Protein AF-A0A967EJH1-F1 (afdb_monomer)

pLDDT: mean 74.07, std 21.07, range [30.97, 96.19]

Structure (mmCIF, N/CA/C/O backbone):
data_AF-A0A967EJH1-F1
#
_entry.id   AF-A0A967EJH1-F1
#
loop_
_atom_site.group_PDB
_atom_site.id
_atom_site.type_symbol
_atom_site.label_atom_id
_atom_site.label_alt_id
_atom_site.label_comp_id
_atom_site.label_asym_id
_atom_site.label_entity_id
_atom_site.label_seq_id
_atom_site.pdbx_PDB_ins_code
_atom_site.Cartn_x
_atom_site.Cartn_y
_atom_site.Cartn_z
_atom_site.occupancy
_atom_site.B_iso_or_equiv
_atom_site.auth_seq_id
_atom_site.auth_comp_id
_atom_site.auth_asym_id
_atom_site.auth_atom_id
_atom_site.pdbx_PDB_model_num
ATOM 1 N N . MET A 1 1 ? -48.619 48.469 12.511 1.00 41.03 1 MET A N 1
ATOM 2 C CA . MET A 1 1 ? -49.733 48.256 11.558 1.00 41.03 1 MET A CA 1
ATOM 3 C C . MET A 1 1 ? -49.738 46.803 11.105 1.00 41.03 1 MET A C 1
ATOM 5 O O . MET A 1 1 ? -48.705 46.156 11.164 1.00 41.03 1 MET A O 1
ATOM 9 N N . ARG A 1 2 ? -50.935 46.284 10.825 1.00 34.47 2 ARG A N 1
ATOM 10 C CA . ARG A 1 2 ? -51.335 44.869 10.872 1.00 34.47 2 ARG A CA 1
ATOM 11 C C . ARG A 1 2 ? -50.803 43.979 9.726 1.00 34.47 2 ARG A C 1
ATOM 13 O O . ARG A 1 2 ? -50.414 44.504 8.691 1.00 34.47 2 ARG A O 1
ATOM 20 N N . PRO A 1 3 ? -50.832 42.643 9.930 1.00 44.56 3 PRO A N 1
ATOM 21 C CA . PRO A 1 3 ? -50.173 41.624 9.115 1.00 44.56 3 PRO A CA 1
ATOM 22 C C . PRO A 1 3 ? -51.111 40.995 8.072 1.00 44.56 3 PRO A C 1
ATOM 24 O O . PRO A 1 3 ? -52.333 41.035 8.228 1.00 44.56 3 PRO A O 1
ATOM 27 N N . LEU A 1 4 ? -50.547 40.310 7.073 1.00 41.41 4 LEU A N 1
ATOM 28 C CA . LEU A 1 4 ? -51.300 39.401 6.207 1.00 41.41 4 LEU A CA 1
ATOM 29 C C . LEU A 1 4 ? -50.991 37.942 6.551 1.00 41.41 4 LEU A C 1
ATOM 31 O O . LEU A 1 4 ? -49.886 37.439 6.379 1.00 41.41 4 LEU A O 1
ATOM 35 N N . ARG A 1 5 ? -52.035 37.289 7.066 1.00 38.94 5 ARG A N 1
ATOM 36 C CA . ARG A 1 5 ? -52.191 35.841 7.204 1.00 38.94 5 ARG A CA 1
ATOM 37 C C . ARG A 1 5 ? -52.423 35.208 5.829 1.00 38.94 5 ARG A C 1
ATOM 39 O O . ARG A 1 5 ? -53.133 35.795 5.019 1.00 38.94 5 ARG A O 1
ATOM 46 N N . ARG A 1 6 ? -51.991 33.955 5.668 1.00 38.28 6 ARG A N 1
ATOM 47 C CA . ARG A 1 6 ? -52.780 32.801 5.167 1.00 38.28 6 ARG A CA 1
ATOM 48 C C . ARG A 1 6 ? -51.914 31.551 5.397 1.00 38.28 6 ARG A C 1
ATOM 50 O O . ARG A 1 6 ? -50.772 31.530 4.974 1.00 38.28 6 ARG A O 1
ATOM 57 N N . CYS A 1 7 ? -52.255 30.650 6.318 1.00 31.44 7 CYS A N 1
ATOM 58 C CA . CYS A 1 7 ? -53.344 29.660 6.310 1.00 31.44 7 CYS A CA 1
ATOM 59 C C . CYS A 1 7 ? -53.157 28.529 5.287 1.00 31.44 7 CYS A C 1
ATOM 61 O O . CYS A 1 7 ? -53.330 28.753 4.096 1.00 31.44 7 CYS A O 1
ATOM 63 N N . GLY A 1 8 ? -52.976 27.320 5.840 1.00 30.97 8 GLY A N 1
ATOM 64 C CA . GLY A 1 8 ? -53.366 26.026 5.264 1.00 30.97 8 GLY A CA 1
ATOM 65 C C . GLY A 1 8 ? -52.308 25.365 4.371 1.00 30.97 8 GLY A C 1
ATOM 66 O O . GLY A 1 8 ? -51.670 26.044 3.590 1.00 30.97 8 GLY A O 1
ATOM 67 N N . THR A 1 9 ? -52.055 24.053 4.394 1.00 37.69 9 THR A N 1
ATOM 68 C CA . THR A 1 9 ? -52.853 22.940 4.930 1.00 37.69 9 THR A CA 1
ATOM 69 C C . THR A 1 9 ? -51.967 21.679 4.953 1.00 37.69 9 THR A C 1
ATOM 71 O O . THR A 1 9 ? -51.376 21.331 3.937 1.00 37.69 9 THR A O 1
ATOM 74 N N . ARG A 1 10 ? -51.883 20.971 6.091 1.00 45.88 10 ARG A N 1
ATOM 75 C CA . ARG A 1 10 ? -51.484 19.547 6.140 1.00 45.88 10 ARG A CA 1
ATOM 76 C C . ARG A 1 10 ? -52.664 18.697 5.665 1.00 45.88 10 ARG A C 1
ATOM 78 O O . ARG A 1 10 ? -53.789 18.969 6.080 1.00 45.88 10 ARG A O 1
ATOM 85 N N . PRO A 1 11 ? -52.425 17.636 4.891 1.00 45.84 11 PRO A N 1
ATOM 86 C CA . PRO A 1 11 ? -52.811 16.293 5.357 1.00 45.84 11 PRO A CA 1
ATOM 87 C C . PRO A 1 11 ? -51.799 15.236 4.850 1.00 45.84 11 PRO A C 1
ATOM 89 O O . PRO A 1 11 ? -50.966 15.537 4.013 1.00 45.84 11 PRO A O 1
ATOM 92 N N . ARG A 1 12 ? -51.744 13.970 5.254 1.00 39.97 12 ARG A N 1
ATOM 93 C CA . ARG A 1 12 ? -52.427 13.124 6.234 1.00 39.97 12 ARG A CA 1
ATOM 94 C C . ARG A 1 12 ? -51.518 11.892 6.360 1.00 39.97 12 ARG A C 1
ATOM 96 O O . ARG A 1 12 ? -51.073 11.355 5.351 1.00 39.97 12 ARG A O 1
ATOM 103 N N . LEU A 1 13 ? -51.296 11.423 7.585 1.00 41.62 13 LEU A N 1
ATOM 104 C CA . LEU A 1 13 ? -51.034 10.008 7.842 1.00 41.62 13 LEU A CA 1
ATOM 105 C C . LEU A 1 13 ? -52.202 9.194 7.264 1.00 41.62 13 LEU A C 1
ATOM 107 O O . LEU A 1 13 ? -53.341 9.561 7.542 1.00 41.62 13 LEU A O 1
ATOM 111 N N . MET A 1 14 ? -51.925 8.111 6.532 1.00 34.59 14 MET A N 1
ATOM 112 C CA . MET A 1 14 ? -52.661 6.831 6.551 1.00 34.59 14 MET A CA 1
ATOM 113 C C . MET A 1 14 ? -52.058 5.876 5.515 1.00 34.59 14 MET A C 1
ATOM 115 O O . MET A 1 14 ? -51.893 6.240 4.357 1.00 34.59 14 MET A O 1
ATOM 119 N N . GLY A 1 15 ? -51.743 4.652 5.941 1.00 34.16 15 GLY A N 1
ATOM 120 C CA . GLY A 1 15 ? -51.265 3.606 5.037 1.00 34.16 15 GLY A CA 1
ATOM 121 C C . GLY A 1 15 ? -50.603 2.407 5.713 1.00 34.16 15 GLY A C 1
ATOM 122 O O . GLY A 1 15 ? -49.613 1.901 5.203 1.00 34.16 15 GLY A O 1
ATOM 123 N N . ARG A 1 16 ? -51.113 1.937 6.861 1.00 39.09 16 ARG A N 1
ATOM 124 C CA . ARG A 1 16 ? -50.900 0.538 7.258 1.00 39.09 16 ARG A CA 1
ATOM 125 C C . ARG A 1 16 ? -51.935 -0.299 6.513 1.00 39.09 16 ARG A C 1
ATOM 127 O O . ARG A 1 16 ? -53.086 -0.333 6.934 1.00 39.09 16 ARG A O 1
ATOM 134 N N . CYS A 1 17 ? -51.509 -0.985 5.458 1.00 35.97 17 CYS A N 1
ATOM 135 C CA . CYS A 1 17 ? -52.220 -2.137 4.914 1.00 35.97 17 CYS A CA 1
ATOM 136 C C . CYS A 1 17 ? -51.320 -3.365 5.062 1.00 35.97 17 CYS A C 1
ATOM 138 O O . CYS A 1 17 ? -50.177 -3.395 4.615 1.00 35.97 17 CYS A O 1
ATOM 140 N N . ARG A 1 18 ? -51.854 -4.336 5.795 1.00 36.88 18 ARG A N 1
ATOM 141 C CA . ARG A 1 18 ? -51.336 -5.679 6.042 1.00 36.88 18 ARG A CA 1
ATOM 142 C C . ARG A 1 18 ? -52.023 -6.613 5.035 1.00 36.88 18 ARG A C 1
ATOM 144 O O . ARG A 1 18 ? -53.145 -6.316 4.637 1.00 36.88 18 ARG A O 1
ATOM 151 N N . LEU A 1 19 ? -51.405 -7.768 4.775 1.00 34.91 19 LEU A N 1
ATOM 152 C CA . LEU A 1 19 ? -51.811 -8.833 3.837 1.00 34.91 19 LEU A CA 1
ATOM 153 C C . LEU A 1 19 ? -51.525 -8.476 2.362 1.00 34.91 19 LEU A C 1
ATOM 155 O O . LEU A 1 19 ? -51.773 -7.362 1.942 1.00 34.91 19 LEU A O 1
ATOM 159 N N . LYS A 1 20 ? -51.001 -9.368 1.521 1.00 35.56 20 LYS A N 1
ATOM 160 C CA . LYS A 1 20 ? -51.178 -10.817 1.525 1.00 35.56 20 LYS A CA 1
ATOM 161 C C . LYS A 1 20 ? -50.014 -11.494 0.795 1.00 35.56 20 LYS A C 1
ATOM 163 O O . LYS A 1 20 ? -49.521 -11.022 -0.217 1.00 35.56 20 LYS A O 1
ATOM 168 N N . GLN A 1 21 ? -49.602 -12.597 1.389 1.00 45.59 21 GLN A N 1
ATOM 169 C CA . GLN A 1 21 ? -48.761 -13.656 0.867 1.00 45.59 21 GLN A CA 1
ATOM 170 C C . GLN A 1 21 ? -49.364 -14.198 -0.439 1.00 45.59 21 GLN A C 1
ATOM 172 O O . GLN A 1 21 ? -50.435 -14.797 -0.406 1.00 45.59 21 GLN A O 1
ATOM 177 N N . GLU A 1 22 ? -48.684 -14.004 -1.565 1.00 42.53 22 GLU A N 1
ATOM 178 C CA . GLU A 1 22 ? -48.943 -14.756 -2.795 1.00 42.53 22 GLU A CA 1
ATOM 179 C C . GLU A 1 22 ? -47.735 -15.654 -3.057 1.00 42.53 22 GLU A C 1
ATOM 181 O O . GLU A 1 22 ? -46.714 -15.265 -3.617 1.00 42.53 22 GLU A O 1
ATOM 186 N N . GLN A 1 23 ? -47.852 -16.869 -2.521 1.00 43.34 23 GLN A N 1
ATOM 187 C CA . GLN A 1 23 ? -47.076 -18.028 -2.932 1.00 43.34 23 GLN A CA 1
ATOM 188 C C . GLN A 1 23 ? -47.393 -18.297 -4.404 1.00 43.34 23 GLN A C 1
ATOM 190 O O . GLN A 1 23 ? -48.550 -18.536 -4.735 1.00 43.34 23 GLN A O 1
ATOM 195 N N . LEU A 1 24 ? -46.377 -18.282 -5.269 1.00 48.09 24 LEU A N 1
ATOM 196 C CA . LEU A 1 24 ? -46.463 -18.914 -6.584 1.00 48.09 24 LEU A CA 1
ATOM 197 C C . LEU A 1 24 ? -46.593 -20.433 -6.376 1.00 48.09 24 LEU A C 1
ATOM 199 O O . LEU A 1 24 ? -45.657 -21.033 -5.841 1.00 48.09 24 LEU A O 1
ATOM 203 N N . PRO A 1 25 ? -47.682 -21.090 -6.807 1.00 48.91 25 PRO A N 1
ATOM 204 C CA . PRO A 1 25 ? -47.685 -22.531 -6.961 1.00 48.91 25 PRO A CA 1
ATOM 205 C C . PRO A 1 25 ? -47.089 -22.863 -8.332 1.00 48.91 25 PRO A C 1
ATOM 207 O O . PRO A 1 25 ? -47.662 -22.535 -9.370 1.00 48.91 25 PRO A O 1
ATOM 210 N N . LEU A 1 26 ? -45.923 -23.510 -8.334 1.00 52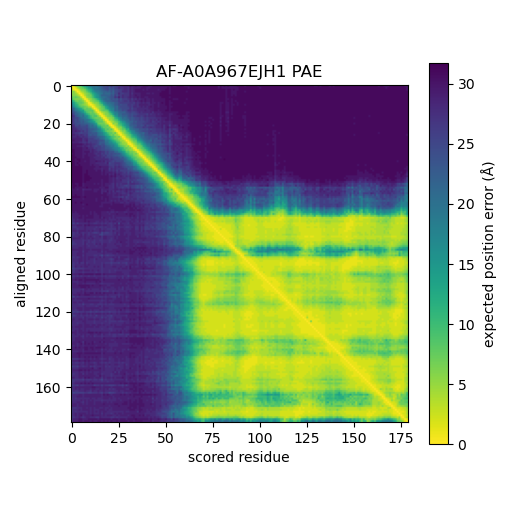.94 26 LEU A N 1
ATOM 211 C CA . LEU A 1 26 ? -45.419 -24.199 -9.519 1.00 52.94 26 LEU A CA 1
ATOM 212 C C . LEU A 1 26 ? -46.361 -25.381 -9.812 1.00 52.94 26 LEU A C 1
ATOM 214 O O . LEU A 1 26 ? -46.555 -26.216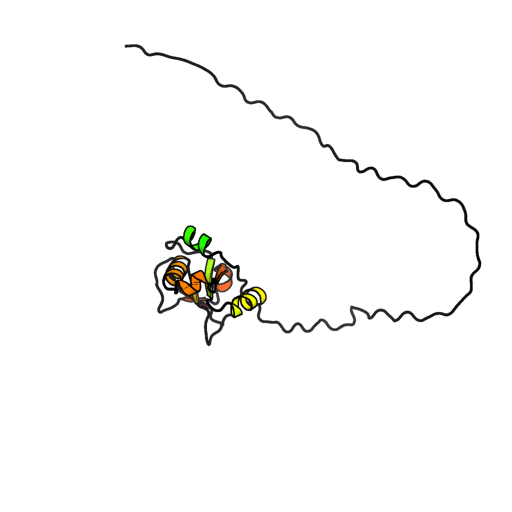 -8.924 1.00 52.94 26 LEU A O 1
ATOM 218 N N . PRO A 1 27 ? -46.958 -25.484 -11.011 1.00 49.81 27 PRO A N 1
ATOM 219 C CA . PRO A 1 27 ? -47.734 -26.658 -11.371 1.00 49.81 27 PRO A CA 1
ATOM 220 C C . PRO A 1 27 ? -46.777 -27.823 -11.642 1.00 49.81 27 PRO A C 1
ATOM 222 O O . PRO A 1 27 ? -46.040 -27.826 -12.627 1.00 49.81 27 PRO A O 1
ATOM 225 N N . PHE A 1 28 ? -46.785 -28.815 -10.753 1.00 51.78 28 PHE A N 1
ATOM 226 C CA . PHE A 1 28 ? -46.258 -30.145 -11.043 1.00 51.78 28 PHE A CA 1
ATOM 227 C C . PHE A 1 28 ? -47.165 -30.798 -12.096 1.00 51.78 28 PHE A C 1
ATOM 229 O O . PHE A 1 28 ? -48.367 -30.909 -11.849 1.00 51.78 28 PHE A O 1
ATOM 236 N N . PRO A 1 29 ? -46.653 -31.248 -13.252 1.00 52.72 29 PRO A N 1
ATOM 237 C CA . PRO A 1 29 ? -47.429 -32.137 -14.099 1.00 52.72 29 PRO A CA 1
ATOM 238 C C . PRO A 1 29 ? -47.449 -33.539 -13.471 1.00 52.72 29 PRO A C 1
ATOM 240 O O . PRO A 1 29 ? -46.426 -34.221 -13.399 1.00 52.72 29 PRO A O 1
ATOM 243 N N . GLU A 1 30 ? -48.628 -33.951 -13.000 1.00 45.28 30 GLU A N 1
ATOM 244 C CA . GLU A 1 30 ? -48.935 -35.324 -12.597 1.00 45.28 30 GLU A CA 1
ATOM 245 C C . GLU A 1 30 ? -48.737 -36.296 -13.775 1.00 45.28 30 GLU A C 1
ATOM 247 O O . GLU A 1 30 ? -49.255 -36.088 -14.873 1.00 45.28 30 GLU A O 1
ATOM 252 N N . GLN A 1 31 ? -47.992 -37.378 -13.537 1.00 51.44 31 GLN A N 1
ATOM 253 C CA . GLN A 1 31 ? -47.876 -38.516 -14.450 1.00 51.44 31 GLN A CA 1
ATOM 254 C C . GLN A 1 31 ? -49.075 -39.468 -14.283 1.00 51.44 31 GLN A C 1
ATOM 256 O O . GLN A 1 31 ? -49.315 -39.931 -13.166 1.00 51.44 31 GLN A O 1
ATOM 261 N N . PRO A 1 32 ? -49.775 -39.854 -15.366 1.00 50.31 32 PRO A N 1
ATOM 262 C CA . PRO A 1 32 ? -50.712 -40.976 -15.348 1.00 50.31 32 PRO A CA 1
ATOM 263 C C . PRO A 1 32 ? -50.026 -42.336 -15.652 1.00 50.31 32 PRO A C 1
ATOM 265 O O . PRO A 1 32 ? -48.888 -42.368 -16.128 1.00 50.31 32 PRO A O 1
ATOM 268 N N . PRO A 1 33 ? -50.687 -43.470 -15.331 1.00 45.78 33 PRO A N 1
ATOM 269 C CA . PRO A 1 33 ? -50.038 -44.727 -14.947 1.00 45.78 33 PRO A CA 1
ATOM 270 C C . PRO A 1 33 ? -49.652 -45.669 -16.102 1.00 45.78 33 PRO A C 1
ATOM 272 O O . PRO A 1 33 ? -50.204 -45.646 -17.199 1.00 45.78 33 PRO A O 1
ATOM 275 N N . THR A 1 34 ? -48.712 -46.557 -15.781 1.00 50.44 34 THR A N 1
ATOM 276 C CA . THR A 1 34 ? -48.157 -47.673 -16.563 1.00 50.44 34 THR A CA 1
ATOM 277 C C . THR A 1 34 ? -49.203 -48.690 -17.050 1.00 50.44 34 THR A C 1
ATOM 279 O O . THR A 1 34 ? -50.090 -49.057 -16.277 1.00 50.44 34 THR A O 1
ATOM 282 N N . PRO A 1 35 ? -48.997 -49.317 -18.226 1.00 48.09 35 PRO A N 1
ATOM 283 C CA . PRO A 1 35 ? -49.461 -50.679 -18.478 1.00 48.09 35 PRO A CA 1
ATOM 284 C C . PRO A 1 35 ? -48.323 -51.704 -18.672 1.00 48.09 35 PRO A C 1
ATOM 286 O O . PRO A 1 35 ? -47.161 -51.383 -18.903 1.00 48.09 35 PRO A O 1
ATOM 289 N N . ALA A 1 36 ? -48.717 -52.964 -18.495 1.00 42.12 36 ALA A N 1
ATOM 290 C CA . ALA A 1 36 ? -47.950 -54.169 -18.193 1.00 42.12 36 ALA A CA 1
ATOM 291 C C . ALA A 1 36 ? -46.864 -54.638 -19.195 1.00 42.12 36 ALA A C 1
ATOM 293 O O . ALA A 1 36 ? -46.939 -54.436 -20.402 1.00 42.12 36 ALA A O 1
ATOM 294 N N . ARG A 1 37 ? -45.889 -55.369 -18.625 1.00 48.31 37 ARG A N 1
ATOM 295 C CA . ARG A 1 37 ? -44.761 -56.111 -19.234 1.00 48.31 37 ARG A CA 1
ATOM 296 C C . ARG A 1 37 ? -45.151 -57.046 -20.393 1.00 48.31 37 ARG A C 1
ATOM 298 O O . ARG A 1 37 ? -46.219 -57.652 -20.352 1.00 48.31 37 ARG A O 1
ATOM 305 N N . PRO A 1 38 ? -44.147 -57.433 -21.202 1.00 42.19 38 PRO A N 1
ATOM 306 C CA . PRO A 1 38 ? -43.837 -58.858 -21.326 1.00 42.19 38 PRO A CA 1
ATOM 307 C C . PRO A 1 38 ? -42.428 -59.205 -20.828 1.00 42.19 38 PRO A C 1
ATOM 309 O O . PRO A 1 38 ? -41.453 -58.479 -20.993 1.00 42.19 38 PRO A O 1
ATOM 312 N N . ARG A 1 39 ? -42.362 -60.358 -20.166 1.00 49.09 39 ARG A N 1
ATOM 313 C CA . ARG A 1 39 ? -41.200 -60.981 -19.531 1.00 49.09 39 ARG A CA 1
ATOM 314 C C . ARG A 1 39 ? -40.327 -61.616 -20.621 1.00 49.09 39 ARG A C 1
ATOM 316 O O . ARG A 1 39 ? -40.735 -62.620 -21.194 1.00 49.09 39 ARG A O 1
ATOM 323 N N . VAL A 1 40 ? -39.138 -61.072 -20.876 1.00 44.53 40 VAL A N 1
ATOM 324 C CA . VAL A 1 40 ? -38.109 -61.741 -21.692 1.00 44.53 40 VAL A CA 1
ATOM 325 C C . VAL A 1 40 ? -36.973 -62.194 -20.779 1.00 44.53 40 VAL A C 1
ATOM 327 O O . VAL A 1 40 ? -36.578 -61.507 -19.840 1.00 44.53 40 VAL A O 1
ATOM 330 N N . GLN A 1 41 ? -36.572 -63.440 -20.996 1.00 45.25 41 GLN A N 1
ATOM 331 C CA . GLN A 1 41 ? -35.757 -64.271 -20.124 1.00 45.25 41 GLN A CA 1
ATOM 332 C C . GLN A 1 41 ? -34.274 -63.867 -20.183 1.00 45.25 41 GLN A C 1
ATOM 334 O O . GLN A 1 41 ? -33.789 -63.395 -21.207 1.00 45.25 41 GLN A O 1
ATOM 339 N N . LYS A 1 42 ? -33.570 -64.062 -19.059 1.00 42.41 42 LYS A N 1
ATOM 340 C CA . LYS A 1 42 ? -32.116 -63.885 -18.901 1.00 42.41 42 LYS A CA 1
ATOM 341 C C . LYS A 1 42 ? -31.328 -64.660 -19.967 1.00 42.41 42 LYS A C 1
ATOM 343 O O . LYS A 1 42 ? -31.668 -65.808 -20.242 1.00 42.41 42 LYS A O 1
ATOM 348 N N . PRO A 1 43 ? -30.156 -64.134 -20.344 1.00 41.22 43 PRO A N 1
ATOM 349 C CA . PRO A 1 43 ? -28.945 -64.945 -20.281 1.00 41.22 43 PRO A CA 1
ATOM 350 C C . PRO A 1 43 ? -28.060 -64.486 -19.119 1.00 41.22 43 PRO A C 1
ATOM 352 O O . PRO A 1 43 ? -27.804 -63.300 -18.930 1.00 41.22 43 PRO A O 1
ATOM 355 N N . VAL A 1 44 ? -27.629 -65.454 -18.313 1.00 49.31 44 VAL A N 1
ATOM 356 C CA . VAL A 1 44 ? -26.515 -65.321 -17.371 1.00 49.31 44 VAL A CA 1
ATOM 357 C C . VAL A 1 44 ? -25.244 -65.124 -18.191 1.00 49.31 44 VAL A C 1
ATOM 359 O O . VAL A 1 44 ? -24.883 -66.021 -18.947 1.00 49.31 44 VAL A O 1
ATOM 362 N N . THR A 1 45 ? -24.557 -63.997 -18.009 1.00 41.62 45 THR A N 1
ATOM 363 C CA . THR A 1 45 ? -23.183 -63.827 -18.490 1.00 41.62 45 THR A CA 1
ATOM 364 C C . THR A 1 45 ? -22.361 -63.116 -17.422 1.00 41.62 45 THR A C 1
ATOM 366 O O . THR A 1 45 ? -22.610 -61.957 -17.113 1.00 41.62 45 THR A O 1
ATOM 369 N N . ALA A 1 46 ? -21.438 -63.897 -16.859 1.00 41.97 46 ALA A N 1
ATOM 370 C CA . ALA A 1 46 ? -20.173 -63.562 -16.212 1.00 41.97 46 ALA A CA 1
ATOM 371 C C . ALA A 1 46 ? -20.075 -62.262 -15.391 1.00 41.97 46 ALA A C 1
ATOM 373 O O . ALA A 1 46 ? -20.017 -61.152 -15.912 1.00 41.97 46 ALA A O 1
ATOM 374 N N . GLU A 1 47 ? -19.921 -62.477 -14.087 1.00 50.22 47 GLU A N 1
ATOM 375 C CA . GLU A 1 47 ? -19.265 -61.609 -13.114 1.00 50.22 47 GLU A CA 1
ATOM 376 C C . GLU A 1 47 ? -17.958 -61.030 -13.684 1.00 50.22 47 GLU A C 1
ATOM 378 O O . GLU A 1 47 ? -16.915 -61.680 -13.707 1.00 50.22 47 GLU A O 1
ATOM 383 N N . ALA A 1 48 ? -18.026 -59.798 -14.185 1.00 41.91 48 ALA A N 1
ATOM 384 C CA . ALA A 1 48 ? -16.859 -58.953 -14.353 1.00 41.91 48 ALA A CA 1
ATOM 385 C C . ALA A 1 48 ? -16.675 -58.215 -13.028 1.00 41.91 48 ALA A C 1
ATOM 387 O O . ALA A 1 48 ? -17.507 -57.387 -12.654 1.00 41.91 48 ALA A O 1
ATOM 388 N N . ALA A 1 49 ? -15.621 -58.576 -12.296 1.00 49.53 49 ALA A N 1
ATOM 389 C CA . ALA A 1 49 ? -15.212 -57.904 -11.075 1.00 49.53 49 ALA A CA 1
ATOM 390 C C . ALA A 1 49 ? -15.177 -56.387 -11.312 1.00 49.53 49 ALA A C 1
ATOM 392 O O . ALA A 1 49 ? -14.388 -55.886 -12.116 1.00 49.53 49 ALA A O 1
ATOM 393 N N . SER A 1 50 ? -16.063 -55.666 -10.627 1.00 51.50 50 SER A N 1
ATOM 394 C CA . SER A 1 50 ? -15.995 -54.212 -10.552 1.00 51.50 50 SER A CA 1
ATOM 395 C C . SER A 1 50 ? -14.643 -53.860 -9.921 1.00 51.50 50 SER A C 1
ATOM 397 O O . SER A 1 50 ? -14.313 -54.459 -8.891 1.00 51.50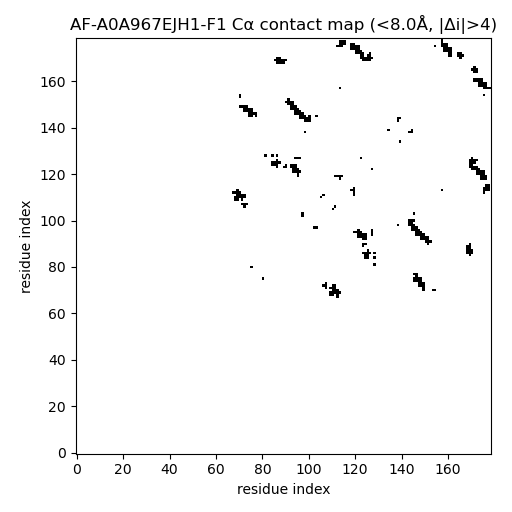 50 SER A O 1
ATOM 399 N N . PRO A 1 51 ? -13.827 -52.957 -10.497 1.00 55.66 51 PRO A N 1
ATOM 400 C CA . PRO A 1 51 ? -12.622 -52.508 -9.817 1.00 55.66 51 PRO A CA 1
ATOM 401 C C . PRO A 1 51 ? -13.058 -51.936 -8.468 1.00 55.66 51 PRO A C 1
ATOM 403 O O . PRO A 1 51 ? -13.930 -51.068 -8.422 1.00 55.66 51 PRO A O 1
ATOM 406 N N . ALA A 1 52 ? -12.527 -52.503 -7.383 1.00 66.75 52 ALA A N 1
ATOM 407 C CA . ALA A 1 52 ? -12.809 -52.043 -6.033 1.00 66.75 52 ALA A CA 1
ATOM 408 C C . ALA A 1 52 ? -12.561 -50.533 -5.987 1.00 66.75 52 ALA A C 1
ATOM 410 O O . ALA A 1 52 ? -11.468 -50.079 -6.336 1.00 66.75 52 ALA A O 1
ATOM 411 N N . GLU A 1 53 ? -13.588 -49.762 -5.623 1.00 66.38 53 GLU A N 1
ATOM 412 C CA . GLU A 1 53 ? -13.426 -48.329 -5.431 1.00 66.38 53 GLU A CA 1
ATOM 413 C C . GLU A 1 53 ? -12.327 -48.129 -4.380 1.00 66.38 53 GLU A C 1
ATOM 415 O O . GLU A 1 53 ? -12.398 -48.741 -3.308 1.00 66.38 53 GLU A O 1
ATOM 420 N N . PRO A 1 54 ? -11.266 -47.364 -4.685 1.00 67.12 54 PRO A N 1
ATOM 421 C CA . PRO A 1 54 ? -10.207 -47.133 -3.723 1.00 67.12 54 PRO A CA 1
ATOM 422 C C . PRO A 1 54 ? -10.819 -46.431 -2.513 1.00 67.12 54 PRO A C 1
ATOM 424 O O . PRO A 1 54 ? -11.381 -45.343 -2.636 1.00 67.12 54 PRO A O 1
ATOM 427 N N . ASP A 1 55 ? -10.727 -47.084 -1.357 1.00 73.75 55 ASP A N 1
ATOM 428 C CA . ASP A 1 55 ? -11.218 -46.560 -0.091 1.00 73.75 55 ASP A CA 1
ATOM 429 C C . ASP A 1 55 ? -10.575 -45.191 0.180 1.00 73.75 55 ASP A C 1
ATOM 431 O O . ASP A 1 55 ? -9.385 -45.082 0.488 1.00 73.75 55 ASP A O 1
ATOM 435 N N . LEU A 1 56 ? -11.381 -44.134 0.040 1.00 65.44 56 LEU A N 1
ATOM 436 C CA . LEU A 1 56 ? -10.972 -42.736 0.194 1.00 65.44 56 LEU A CA 1
ATOM 437 C C . LEU A 1 56 ? -10.452 -42.429 1.608 1.00 65.44 56 LEU A C 1
ATOM 439 O O . LEU A 1 56 ? -9.780 -41.416 1.800 1.00 65.44 56 LEU A O 1
ATOM 443 N N . PHE A 1 57 ? -10.732 -43.300 2.582 1.00 68.38 57 PHE A N 1
ATOM 444 C CA . PHE A 1 57 ? -10.267 -43.185 3.963 1.00 68.38 57 PHE A CA 1
ATOM 445 C C . PHE A 1 57 ? -8.945 -43.922 4.223 1.00 68.38 57 PHE A C 1
ATOM 447 O O . PHE A 1 57 ? -8.321 -43.699 5.260 1.00 68.38 57 PHE A O 1
ATOM 454 N N . SER A 1 58 ? -8.489 -44.754 3.281 1.00 71.56 58 SER A N 1
ATOM 455 C CA . SER A 1 58 ? -7.195 -45.447 3.342 1.00 71.56 58 SER A CA 1
ATOM 456 C C . SER A 1 58 ? -6.037 -44.609 2.779 1.00 71.56 58 SER A C 1
ATOM 458 O O . SER A 1 58 ? -4.867 -44.945 2.980 1.00 71.56 58 SER A O 1
ATOM 460 N N . ALA A 1 59 ? -6.330 -43.503 2.087 1.00 72.56 59 ALA A N 1
ATOM 461 C CA . ALA A 1 59 ? -5.306 -42.568 1.639 1.00 72.56 59 ALA A CA 1
ATOM 462 C C . ALA A 1 59 ? -4.739 -41.786 2.843 1.00 72.56 59 ALA A C 1
ATOM 464 O O . ALA A 1 59 ? -5.513 -41.203 3.607 1.00 72.56 59 ALA A O 1
ATOM 465 N N . PRO A 1 60 ? -3.404 -41.724 3.034 1.00 71.94 60 PRO A N 1
ATOM 466 C CA . PRO A 1 60 ? -2.830 -40.842 4.043 1.00 71.94 60 PRO A CA 1
ATOM 467 C C . PRO A 1 60 ? -3.274 -39.402 3.751 1.00 71.94 60 PRO A C 1
ATOM 469 O O . PRO A 1 60 ? -3.335 -39.022 2.575 1.00 71.94 60 PRO A O 1
ATOM 472 N N . PRO A 1 61 ? -3.572 -38.587 4.783 1.00 72.25 61 PRO A N 1
ATOM 473 C CA . PRO A 1 61 ? -3.964 -37.205 4.560 1.00 72.25 61 PRO A CA 1
ATOM 474 C C . PRO A 1 61 ? -2.889 -36.521 3.708 1.00 72.25 61 PRO A C 1
ATOM 476 O O . PRO A 1 61 ? -1.693 -36.752 3.945 1.00 72.25 61 PRO A O 1
ATOM 479 N N . PRO A 1 62 ? -3.279 -35.720 2.6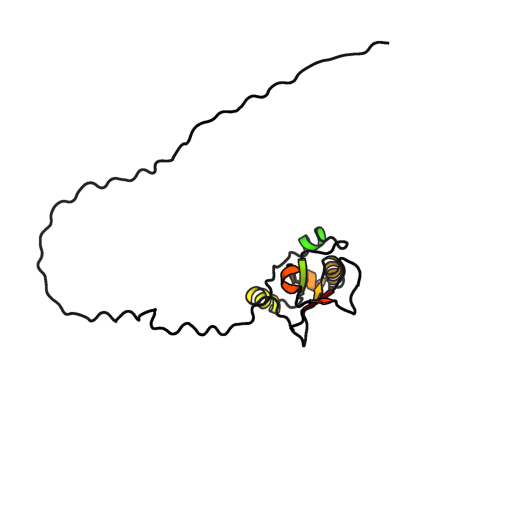99 1.00 71.56 62 PRO A N 1
ATOM 480 C CA . PRO A 1 62 ? -2.317 -35.058 1.837 1.00 71.56 62 PRO A CA 1
ATOM 481 C C . PRO A 1 62 ? -1.351 -34.278 2.721 1.00 71.56 62 PRO A C 1
ATOM 483 O O . PRO A 1 62 ? -1.764 -33.459 3.542 1.00 71.56 62 PRO A O 1
ATOM 486 N N . ARG A 1 63 ? -0.052 -34.563 2.581 1.00 64.88 63 ARG A N 1
ATOM 487 C CA . ARG A 1 63 ? 0.996 -33.777 3.230 1.00 64.88 63 ARG A CA 1
ATOM 488 C C . ARG A 1 63 ? 0.959 -32.395 2.596 1.00 64.88 63 ARG A C 1
ATOM 490 O O . ARG A 1 63 ? 1.608 -32.156 1.582 1.00 64.88 63 ARG A O 1
ATOM 497 N N . THR A 1 64 ? 0.159 -31.497 3.155 1.00 59.22 64 THR A N 1
ATOM 498 C CA . THR A 1 64 ? 0.175 -30.094 2.770 1.00 59.22 64 THR A CA 1
ATOM 499 C C . THR A 1 64 ? 1.525 -29.554 3.206 1.00 59.22 64 THR A C 1
ATOM 501 O O . THR A 1 64 ? 1.758 -29.327 4.394 1.00 59.22 64 THR A O 1
ATOM 504 N N . LEU A 1 65 ? 2.447 -29.391 2.258 1.00 59.62 65 LEU A N 1
ATOM 505 C CA . LEU A 1 65 ? 3.562 -28.480 2.456 1.00 59.62 65 LEU A CA 1
ATOM 506 C C . LEU A 1 65 ? 2.912 -27.130 2.763 1.00 59.62 65 LEU A C 1
ATOM 508 O O . LEU A 1 65 ? 2.279 -26.549 1.883 1.00 59.62 65 LEU A O 1
ATOM 512 N N . SER A 1 66 ? 2.957 -26.703 4.028 1.00 60.91 66 SER A N 1
ATOM 513 C CA . SER A 1 66 ? 2.411 -25.416 4.458 1.00 60.91 66 SER A CA 1
ATOM 514 C C . SER A 1 66 ? 3.161 -24.330 3.706 1.00 60.91 66 SER A C 1
ATOM 516 O O . SER A 1 66 ? 4.254 -23.921 4.096 1.00 60.91 66 SER A O 1
ATOM 518 N N . ARG A 1 67 ? 2.597 -23.904 2.577 1.00 62.41 67 ARG A N 1
ATOM 519 C CA . ARG A 1 67 ? 3.082 -22.741 1.857 1.00 62.41 67 ARG A CA 1
ATOM 520 C C . ARG A 1 67 ? 2.897 -21.546 2.791 1.00 62.41 67 ARG A C 1
ATOM 522 O O . ARG A 1 67 ? 1.820 -21.428 3.380 1.00 62.41 67 ARG A O 1
ATOM 529 N N . PRO A 1 68 ? 3.911 -20.684 2.971 1.00 67.50 68 PRO A N 1
ATOM 530 C CA . PRO A 1 68 ? 3.706 -19.453 3.713 1.00 67.50 68 PRO A CA 1
ATOM 531 C C . PRO A 1 68 ? 2.578 -18.677 3.030 1.00 67.50 68 PRO A C 1
ATOM 533 O O . PRO A 1 68 ? 2.670 -18.349 1.849 1.00 67.50 68 PRO A O 1
ATOM 536 N N . VAL A 1 69 ? 1.484 -18.469 3.760 1.00 75.50 69 VAL A N 1
ATOM 537 C CA . VAL A 1 69 ? 0.332 -17.710 3.273 1.00 75.50 69 VAL A CA 1
ATOM 538 C C . VAL A 1 69 ? 0.682 -16.235 3.421 1.00 75.50 69 VAL A C 1
ATOM 540 O O . VAL A 1 69 ? 0.898 -15.768 4.541 1.00 75.50 69 VAL A O 1
ATOM 543 N N . GLY A 1 70 ? 0.790 -15.521 2.301 1.00 86.25 70 GLY A N 1
ATOM 544 C CA . GLY A 1 70 ? 1.025 -14.084 2.303 1.00 86.25 70 GLY A CA 1
ATOM 545 C C . GLY A 1 70 ? -0.197 -13.298 2.764 1.00 86.25 70 GLY A C 1
ATOM 546 O O . GLY A 1 70 ? -1.323 -13.799 2.831 1.00 86.25 70 GLY A O 1
ATOM 547 N N . PHE A 1 71 ? 0.020 -12.028 3.090 1.00 91.12 71 PHE A N 1
ATOM 548 C CA . PHE A 1 71 ? -1.065 -11.128 3.450 1.00 91.12 71 PHE A CA 1
ATOM 549 C C . PHE A 1 71 ? -1.914 -10.817 2.214 1.00 91.12 71 PHE A C 1
ATOM 551 O O . PHE A 1 71 ? -1.363 -10.423 1.183 1.00 91.12 71 PHE A O 1
ATOM 558 N N . PRO A 1 72 ? -3.250 -10.952 2.295 1.00 91.94 72 PRO A N 1
ATOM 559 C CA . PRO A 1 72 ? -4.112 -10.743 1.145 1.00 91.94 72 PRO A CA 1
ATOM 560 C C . PRO A 1 72 ? -4.081 -9.277 0.711 1.00 91.94 72 PRO A C 1
ATOM 562 O O . PRO A 1 72 ? -4.293 -8.363 1.516 1.00 91.94 72 PRO A O 1
ATOM 565 N N . LEU A 1 73 ? -3.855 -9.073 -0.583 1.00 94.12 73 LEU A N 1
ATOM 566 C CA . LEU A 1 73 ? -3.841 -7.769 -1.227 1.00 94.12 73 LEU A CA 1
ATOM 567 C C . LEU A 1 73 ? -5.116 -7.570 -2.043 1.00 94.12 73 LEU A C 1
ATOM 569 O O . LEU A 1 73 ? -5.682 -8.504 -2.605 1.00 94.12 73 LEU A O 1
ATOM 573 N N . SER A 1 74 ? -5.587 -6.330 -2.118 1.00 94.44 74 SER A N 1
ATOM 574 C CA . SER A 1 74 ? -6.665 -5.943 -3.029 1.00 94.44 74 SER A CA 1
ATOM 575 C C . SER A 1 74 ? -6.178 -4.827 -3.944 1.00 94.44 74 SER A C 1
ATOM 577 O O . SER A 1 74 ? -5.690 -3.823 -3.423 1.00 94.44 74 SER A O 1
ATOM 579 N N . PRO A 1 75 ? -6.312 -4.954 -5.272 1.00 94.25 75 PRO A N 1
ATOM 580 C CA . PRO A 1 75 ? -5.914 -3.895 -6.185 1.00 94.25 75 PRO A CA 1
ATOM 581 C C . PRO A 1 75 ? -6.808 -2.666 -5.994 1.00 94.25 75 PRO A C 1
ATOM 583 O O . PRO A 1 75 ? -7.989 -2.770 -5.641 1.00 94.25 75 PRO A O 1
ATOM 586 N N . VAL A 1 76 ? -6.233 -1.490 -6.215 1.00 94.12 76 VAL A N 1
ATOM 587 C CA . VAL A 1 76 ? -6.897 -0.194 -6.092 1.00 94.12 76 VAL A CA 1
ATOM 588 C C . VAL A 1 76 ? -6.728 0.569 -7.398 1.00 94.12 76 VAL A C 1
ATOM 590 O O . VAL A 1 76 ? -5.625 0.697 -7.921 1.00 94.12 76 VAL A O 1
ATOM 593 N N . SER A 1 77 ? -7.829 1.119 -7.911 1.00 93.69 77 SER A N 1
ATOM 594 C CA . SER A 1 77 ? -7.770 2.047 -9.040 1.00 93.69 77 SER A CA 1
ATOM 595 C C . SER A 1 77 ? -7.022 3.316 -8.633 1.00 93.69 77 SER A C 1
ATOM 597 O O . SER A 1 77 ? -7.449 4.016 -7.712 1.00 93.69 77 SER A O 1
ATOM 599 N N . LEU A 1 78 ? -5.936 3.639 -9.342 1.00 93.00 78 LEU A N 1
ATOM 600 C CA . LEU A 1 78 ? -5.126 4.833 -9.077 1.00 93.00 78 LEU A CA 1
ATOM 601 C C . LEU A 1 78 ? -5.948 6.122 -9.181 1.00 93.00 78 LEU A C 1
ATOM 603 O O . LEU A 1 78 ? -5.816 7.014 -8.344 1.00 93.00 78 LEU A O 1
ATOM 607 N N . HIS A 1 79 ? -6.836 6.200 -10.175 1.00 92.00 79 HIS A N 1
ATOM 608 C CA . HIS A 1 79 ? -7.714 7.352 -10.365 1.00 92.00 79 HIS A CA 1
ATOM 609 C C . HIS A 1 79 ? -8.652 7.540 -9.167 1.00 92.00 79 HIS A C 1
ATOM 611 O O . HIS A 1 79 ? -8.724 8.625 -8.594 1.00 92.00 79 HIS A O 1
ATOM 617 N N . GLN A 1 80 ? -9.326 6.468 -8.736 1.00 92.12 80 GLN A N 1
ATOM 618 C CA . GLN A 1 80 ? -10.217 6.527 -7.576 1.00 92.12 80 GLN A CA 1
ATOM 619 C C . GLN A 1 80 ? -9.448 6.836 -6.287 1.00 92.12 80 GLN A C 1
ATOM 621 O O . GLN A 1 80 ? -9.931 7.594 -5.445 1.00 92.12 80 GLN A O 1
ATOM 626 N N . PHE A 1 81 ? -8.253 6.270 -6.128 1.00 93.06 81 PHE A N 1
ATOM 627 C CA . PHE A 1 81 ? -7.407 6.510 -4.967 1.00 93.06 81 PHE A CA 1
ATOM 628 C C . PHE A 1 81 ? -7.034 7.989 -4.848 1.00 93.06 81 PHE A C 1
ATOM 630 O O . PHE A 1 81 ? -7.284 8.592 -3.808 1.00 93.06 81 PHE A O 1
ATOM 637 N N . ARG A 1 82 ? -6.553 8.607 -5.934 1.00 91.88 82 ARG A N 1
ATOM 638 C CA . ARG A 1 82 ? -6.196 10.036 -5.966 1.00 91.88 82 ARG A CA 1
ATOM 639 C C . ARG A 1 82 ? -7.360 10.963 -5.597 1.00 91.88 82 ARG A C 1
ATOM 641 O O . ARG A 1 82 ? -7.131 12.017 -5.021 1.00 91.88 82 ARG A O 1
ATOM 648 N N . GLN A 1 83 ? -8.597 10.570 -5.899 1.00 90.19 83 GLN A N 1
ATOM 649 C CA . GLN A 1 83 ? -9.792 11.363 -5.588 1.00 90.19 83 GLN A CA 1
ATOM 650 C C . GLN A 1 83 ? -10.303 11.199 -4.152 1.00 90.19 83 GLN A C 1
ATOM 652 O O . GLN A 1 83 ? -11.027 12.061 -3.663 1.00 90.19 83 GLN A O 1
ATOM 657 N N . THR A 1 84 ? -9.993 10.077 -3.498 1.00 89.06 84 THR A N 1
ATOM 658 C CA . THR A 1 84 ? -10.621 9.687 -2.221 1.00 89.06 84 THR A CA 1
ATOM 659 C C . THR A 1 84 ? -9.651 9.649 -1.045 1.00 89.06 84 THR A C 1
ATOM 661 O O . THR A 1 84 ? -10.088 9.680 0.103 1.00 89.06 84 THR A O 1
ATOM 664 N N . ALA A 1 85 ? -8.348 9.581 -1.310 1.00 87.06 85 ALA A N 1
ATOM 665 C CA . ALA A 1 85 ? -7.313 9.496 -0.295 1.00 87.06 85 ALA A CA 1
ATOM 666 C C . ALA A 1 85 ? -7.194 10.794 0.519 1.00 87.06 85 ALA A C 1
ATOM 668 O O . ALA A 1 85 ? -7.001 11.880 -0.025 1.00 87.06 85 ALA A O 1
ATOM 669 N N . THR A 1 86 ? -7.260 10.665 1.845 1.00 84.75 86 THR A N 1
ATOM 670 C CA . THR A 1 86 ? -7.122 11.776 2.794 1.00 84.75 86 THR A CA 1
ATOM 671 C C . THR A 1 86 ? -5.814 11.641 3.582 1.00 84.75 86 THR A C 1
ATOM 673 O O . THR A 1 86 ? -5.707 10.744 4.417 1.00 84.75 86 THR A O 1
ATOM 676 N N . PRO A 1 87 ? -4.823 12.528 3.383 1.00 75.75 87 PRO A N 1
ATOM 677 C CA . PRO A 1 87 ? -3.471 12.362 3.927 1.00 75.75 87 PRO A CA 1
ATOM 678 C C . PRO A 1 87 ? -3.327 12.687 5.423 1.00 75.75 87 PRO A C 1
ATOM 680 O O . PRO A 1 87 ? -2.228 12.578 5.943 1.00 75.75 87 PRO A O 1
ATOM 683 N N . ALA A 1 88 ? -4.390 13.118 6.112 1.00 67.06 88 ALA A N 1
ATOM 684 C CA . ALA A 1 88 ? -4.312 13.669 7.473 1.00 67.06 88 ALA A CA 1
ATOM 685 C C . ALA A 1 88 ? -4.777 12.706 8.584 1.00 67.06 88 ALA A C 1
ATOM 687 O O . ALA A 1 88 ? -4.832 13.086 9.754 1.00 67.06 88 ALA A O 1
ATOM 688 N N . THR A 1 89 ? -5.158 11.472 8.243 1.00 72.69 89 THR A N 1
ATOM 689 C CA . THR A 1 89 ? -5.718 10.507 9.200 1.00 72.69 89 THR A CA 1
ATOM 690 C C . THR A 1 89 ? -4.970 9.187 9.159 1.00 72.69 89 THR A C 1
ATOM 692 O O . THR A 1 89 ? -4.586 8.722 8.091 1.00 72.69 89 THR A O 1
ATOM 695 N N . VAL A 1 90 ? -4.818 8.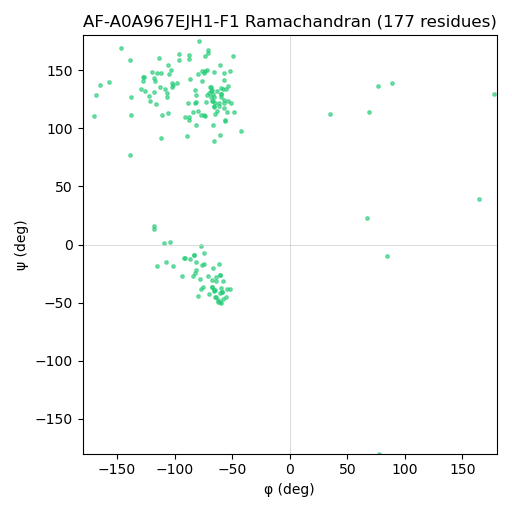547 10.323 1.00 75.06 90 VAL A N 1
ATOM 696 C CA . VAL A 1 90 ? -4.294 7.179 10.398 1.00 75.06 90 VAL A CA 1
ATOM 697 C C . VAL A 1 90 ? -5.278 6.241 9.707 1.00 75.06 90 VAL A C 1
ATOM 699 O O . VAL A 1 90 ? -6.394 6.023 10.185 1.00 75.06 90 VAL A O 1
ATOM 702 N N . ASP A 1 91 ? -4.855 5.680 8.582 1.00 81.62 91 ASP A N 1
ATOM 703 C CA . ASP A 1 91 ? -5.705 4.811 7.788 1.00 81.62 91 ASP A CA 1
ATOM 704 C C . ASP A 1 91 ? -5.902 3.432 8.420 1.00 81.62 91 ASP A C 1
ATOM 706 O O . ASP A 1 91 ? -5.024 2.838 9.055 1.00 81.62 91 ASP A O 1
ATOM 710 N N . THR A 1 92 ? -7.080 2.861 8.160 1.00 90.81 92 THR A N 1
ATOM 711 C CA . THR A 1 92 ? -7.338 1.435 8.429 1.00 90.81 92 THR A CA 1
ATOM 712 C C . THR A 1 92 ? -6.643 0.526 7.403 1.00 90.81 92 THR A C 1
ATOM 714 O O . THR A 1 92 ? -6.504 -0.684 7.618 1.00 90.81 92 THR A O 1
ATOM 717 N N . TRP A 1 93 ? -6.231 1.102 6.277 1.00 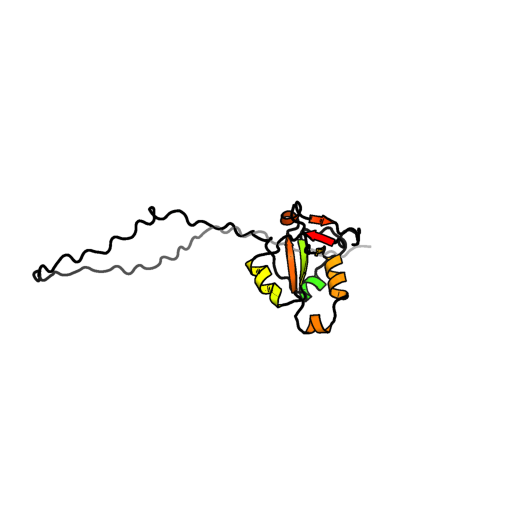93.38 93 TRP A N 1
ATOM 718 C CA . TRP A 1 93 ? -5.586 0.433 5.160 1.00 93.38 93 TRP A CA 1
ATOM 719 C C . TRP A 1 93 ? -4.135 0.881 5.046 1.00 93.38 93 TRP A C 1
ATOM 721 O O . TRP A 1 93 ? -3.809 2.024 5.341 1.00 93.38 93 TRP A O 1
ATOM 731 N N . LEU A 1 94 ? -3.283 -0.029 4.602 1.00 94.69 94 LEU A N 1
ATOM 732 C CA . LEU A 1 94 ? -1.943 0.293 4.142 1.00 94.69 94 LEU A CA 1
ATOM 733 C C . LEU A 1 94 ? -1.845 -0.032 2.663 1.00 94.69 94 LEU A C 1
ATOM 735 O O . LEU A 1 94 ? -2.497 -0.966 2.187 1.00 94.69 94 LEU A O 1
ATOM 739 N N . TYR A 1 95 ? -1.036 0.746 1.964 1.00 95.62 95 TYR A N 1
ATOM 740 C CA . TYR A 1 95 ? -0.897 0.692 0.525 1.00 95.62 95 TYR A CA 1
ATOM 741 C C . TYR A 1 95 ? 0.490 0.197 0.140 1.00 95.62 95 TYR A C 1
ATOM 743 O O . TYR A 1 95 ? 1.495 0.634 0.698 1.00 95.62 95 TYR A O 1
ATOM 751 N N . TYR A 1 96 ? 0.534 -0.710 -0.826 1.00 96.19 96 TYR A N 1
ATOM 752 C CA . TYR A 1 96 ? 1.765 -1.245 -1.389 1.00 96.19 96 TYR A CA 1
ATOM 753 C C . TYR A 1 96 ? 1.779 -0.961 -2.886 1.00 96.19 96 TYR A C 1
ATOM 755 O O . TYR A 1 96 ? 0.829 -1.298 -3.593 1.00 96.19 96 TYR A O 1
ATOM 763 N N . GLY A 1 97 ? 2.824 -0.280 -3.340 1.00 95.19 97 GLY A N 1
ATOM 764 C CA . GLY A 1 97 ? 2.988 0.136 -4.723 1.00 95.19 97 GLY A CA 1
ATOM 765 C C . GLY A 1 97 ? 3.962 -0.772 -5.455 1.00 95.19 97 GLY A C 1
ATOM 766 O O . GLY A 1 97 ? 5.021 -1.089 -4.918 1.00 95.19 97 GLY A O 1
ATOM 767 N N . VAL A 1 98 ? 3.608 -1.162 -6.675 1.00 93.94 98 VAL A N 1
ATOM 768 C CA . VAL A 1 98 ? 4.425 -2.010 -7.545 1.00 93.94 98 VAL A CA 1
ATOM 769 C C . VAL A 1 98 ? 4.535 -1.343 -8.906 1.00 93.94 98 VAL A C 1
ATOM 771 O O . VAL A 1 98 ? 3.535 -0.882 -9.449 1.00 93.94 98 VAL A O 1
ATOM 774 N N . THR A 1 99 ? 5.747 -1.287 -9.448 1.00 92.19 99 THR A N 1
ATOM 775 C CA . THR A 1 99 ? 6.031 -0.762 -10.793 1.00 92.19 99 THR A CA 1
ATOM 776 C C . THR A 1 99 ? 6.375 -1.864 -11.797 1.00 92.19 99 THR A C 1
ATOM 778 O O . THR A 1 99 ? 6.356 -1.615 -12.999 1.00 92.19 99 THR A O 1
ATOM 781 N N . ASP A 1 100 ? 6.677 -3.080 -11.322 1.00 89.25 100 ASP A N 1
ATOM 782 C CA . ASP A 1 100 ? 6.878 -4.258 -12.166 1.00 89.25 100 ASP A CA 1
ATOM 783 C C . ASP A 1 100 ? 5.551 -5.020 -12.354 1.00 89.25 100 ASP A C 1
ATOM 785 O O . ASP A 1 100 ? 5.070 -5.676 -11.418 1.00 89.25 100 ASP A O 1
ATOM 789 N N . PRO A 1 101 ? 4.954 -4.998 -13.559 1.00 82.38 101 PRO A N 1
ATOM 790 C CA . PRO A 1 101 ? 3.702 -5.701 -13.821 1.00 82.38 101 PRO A CA 1
ATOM 791 C C . PRO A 1 101 ? 3.821 -7.217 -13.599 1.00 82.38 101 PRO A C 1
ATOM 793 O O . PRO A 1 101 ? 2.831 -7.854 -13.229 1.00 82.38 101 PRO A O 1
ATOM 796 N N . SER A 1 102 ? 5.019 -7.793 -13.733 1.00 87.12 102 SER A N 1
ATOM 797 C CA . SER A 1 102 ? 5.281 -9.231 -13.570 1.00 87.12 102 SER A CA 1
ATOM 798 C C . SER A 1 102 ? 5.010 -9.725 -12.146 1.00 87.12 102 SER A C 1
ATOM 800 O O . SER A 1 102 ? 4.659 -10.890 -11.943 1.00 87.12 102 SER A O 1
ATOM 802 N N . LEU A 1 103 ? 5.139 -8.843 -11.150 1.00 88.25 103 LEU A N 1
ATOM 803 C CA . LEU A 1 103 ? 4.894 -9.169 -9.743 1.00 88.25 103 LEU A CA 1
ATOM 804 C C . LEU A 1 103 ? 3.407 -9.143 -9.379 1.00 88.25 103 LEU A C 1
ATOM 806 O O . LEU A 1 103 ? 3.002 -9.808 -8.429 1.00 88.25 103 LEU A O 1
ATOM 810 N N . THR A 1 104 ? 2.578 -8.437 -10.150 1.00 89.75 104 THR A N 1
ATOM 811 C CA . THR A 1 104 ? 1.147 -8.238 -9.859 1.00 89.75 104 THR A CA 1
ATOM 812 C C . THR A 1 104 ? 0.397 -9.564 -9.742 1.00 89.75 104 THR A C 1
ATOM 814 O O . THR A 1 104 ? -0.346 -9.763 -8.783 1.00 89.75 104 THR A O 1
ATOM 817 N N . GLY A 1 105 ? 0.612 -10.486 -10.688 1.00 88.62 105 GLY A N 1
ATOM 818 C CA . GLY A 1 105 ? -0.043 -11.798 -10.676 1.00 88.62 105 GLY A CA 1
ATOM 819 C C . GLY A 1 105 ? 0.339 -12.616 -9.443 1.00 88.62 105 GLY A C 1
ATOM 820 O O . GLY A 1 105 ? -0.532 -13.076 -8.712 1.00 88.62 105 GLY A O 1
ATOM 821 N N . ARG A 1 106 ? 1.643 -12.691 -9.146 1.00 90.00 106 ARG A N 1
ATOM 822 C CA . ARG A 1 106 ? 2.157 -13.411 -7.970 1.00 90.00 106 ARG A CA 1
ATOM 823 C C . ARG A 1 106 ? 1.617 -12.831 -6.668 1.00 90.00 106 ARG A C 1
ATOM 825 O O . ARG A 1 106 ? 1.222 -13.577 -5.787 1.00 90.00 106 ARG A O 1
ATOM 832 N N . LEU A 1 107 ? 1.545 -11.508 -6.554 1.00 91.56 107 LEU A N 1
ATOM 833 C CA . LEU A 1 107 ? 1.027 -10.834 -5.362 1.00 91.56 107 LEU A CA 1
ATOM 834 C C . LEU A 1 107 ? -0.476 -11.054 -5.147 1.00 91.56 107 LEU A C 1
ATOM 836 O O . LEU A 1 107 ? -0.933 -11.061 -4.005 1.00 91.56 107 LEU A O 1
ATOM 840 N N . LEU A 1 108 ? -1.247 -11.235 -6.221 1.00 90.81 108 LEU A N 1
ATOM 841 C CA . LEU A 1 108 ? -2.669 -11.573 -6.137 1.00 90.81 108 LEU A CA 1
ATOM 842 C C . LEU A 1 108 ? -2.898 -13.039 -5.752 1.00 90.81 108 LEU A C 1
ATOM 844 O O . LEU A 1 108 ? -3.841 -13.323 -5.015 1.00 90.81 108 LEU A O 1
ATOM 848 N N . GLU A 1 109 ? -2.055 -13.951 -6.236 1.00 89.62 109 GLU A N 1
ATOM 849 C CA . GLU A 1 109 ? -2.161 -15.388 -5.955 1.00 89.62 109 GLU A CA 1
ATOM 850 C C . GLU A 1 109 ? -1.585 -15.764 -4.584 1.00 89.62 109 GLU A C 1
ATOM 852 O O . GLU A 1 109 ? -2.204 -16.512 -3.825 1.00 89.62 109 GLU A O 1
ATOM 857 N N . ASP A 1 110 ? -0.415 -15.223 -4.250 1.00 89.81 110 ASP A N 1
ATOM 858 C CA . ASP A 1 110 ? 0.384 -15.635 -3.093 1.00 89.81 110 ASP A CA 1
ATOM 859 C C . ASP A 1 110 ? 0.251 -14.675 -1.906 1.00 89.81 110 ASP A C 1
ATOM 861 O O . ASP A 1 110 ? 0.545 -15.043 -0.764 1.00 89.81 110 ASP A O 1
ATOM 865 N N . GLY A 1 111 ? -0.212 -13.450 -2.165 1.00 91.69 111 GLY A N 1
ATOM 866 C CA . GLY A 1 111 ? -0.231 -12.360 -1.201 1.00 91.69 111 GLY A CA 1
ATOM 867 C C . GLY A 1 111 ? 1.138 -11.705 -1.008 1.00 91.69 111 GLY A C 1
ATOM 868 O O . GLY A 1 111 ? 2.145 -12.074 -1.614 1.00 91.69 111 GLY A O 1
ATOM 869 N N . LEU A 1 112 ? 1.174 -10.703 -0.132 1.00 92.75 112 LEU A N 1
ATOM 870 C CA . LEU A 1 112 ? 2.414 -10.037 0.251 1.00 92.75 112 LEU A CA 1
ATOM 871 C C . LEU A 1 112 ? 3.133 -10.845 1.328 1.00 92.75 112 LEU A C 1
ATOM 873 O O . LEU A 1 112 ? 2.579 -11.068 2.407 1.00 92.75 112 LEU A O 1
ATOM 877 N N . LEU A 1 113 ? 4.365 -11.259 1.059 1.00 91.00 113 LEU A N 1
ATOM 878 C CA . LEU A 1 113 ? 5.187 -11.974 2.029 1.00 91.00 113 LEU A CA 1
ATOM 879 C C . LEU A 1 113 ? 6.157 -11.013 2.726 1.00 91.00 113 LEU A C 1
ATOM 881 O O . LEU A 1 113 ? 6.726 -10.150 2.063 1.00 91.00 113 LEU A O 1
ATOM 885 N N . PRO A 1 114 ? 6.363 -11.154 4.046 1.00 88.88 114 PRO A N 1
ATOM 886 C CA . PRO A 1 114 ? 7.432 -10.448 4.733 1.00 88.88 114 PRO A CA 1
ATOM 887 C C . PRO A 1 114 ? 8.788 -11.001 4.276 1.00 88.88 114 PRO A C 1
ATOM 889 O O . PRO A 1 114 ? 9.001 -12.219 4.287 1.00 88.88 114 PRO A O 1
ATOM 892 N N . ASP A 1 115 ? 9.708 -10.108 3.932 1.00 86.69 115 ASP A N 1
ATOM 893 C CA . ASP A 1 115 ? 11.092 -10.437 3.596 1.00 86.69 115 ASP A CA 1
ATOM 894 C C . ASP A 1 115 ? 12.022 -9.576 4.456 1.00 86.69 115 ASP A C 1
ATOM 896 O O . ASP A 1 115 ? 11.731 -8.424 4.755 1.00 86.69 115 ASP A O 1
ATOM 900 N N . ARG A 1 116 ? 13.116 -10.161 4.934 1.00 84.31 116 ARG A N 1
ATOM 901 C CA . ARG A 1 116 ? 14.114 -9.454 5.742 1.00 84.31 116 ARG A CA 1
ATOM 902 C C . ARG A 1 116 ? 15.254 -8.904 4.887 1.00 84.31 116 ARG A C 1
ATOM 904 O 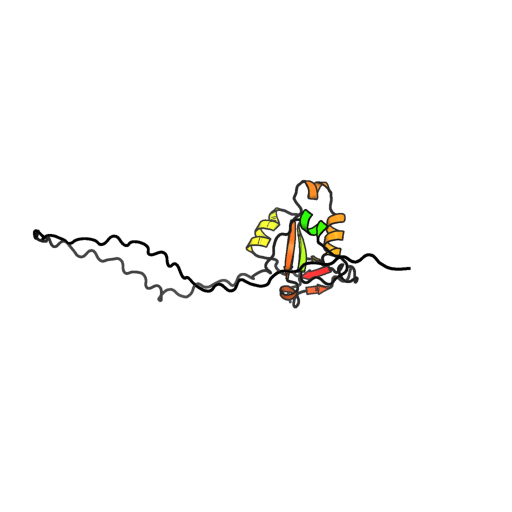O . ARG A 1 116 ? 15.892 -7.944 5.304 1.00 84.31 116 ARG A O 1
ATOM 911 N N . ALA A 1 117 ? 15.532 -9.525 3.741 1.00 87.19 117 ALA A N 1
ATOM 912 C CA . ALA A 1 117 ? 16.568 -9.066 2.823 1.00 87.19 117 ALA A CA 1
ATOM 913 C C . ALA A 1 117 ? 16.094 -7.854 2.012 1.00 87.19 117 ALA A C 1
ATOM 915 O O . ALA A 1 117 ? 16.872 -6.930 1.800 1.00 87.19 117 ALA A O 1
ATOM 916 N N . ASP A 1 118 ? 14.820 -7.854 1.616 1.00 88.06 118 ASP A N 1
ATOM 917 C CA . ASP A 1 118 ? 14.172 -6.760 0.888 1.00 88.06 118 ASP A CA 1
ATOM 918 C C . ASP A 1 118 ? 12.748 -6.521 1.431 1.00 88.06 118 ASP A C 1
ATOM 920 O O . ASP A 1 118 ? 11.765 -7.009 0.866 1.00 88.06 118 ASP A O 1
ATOM 924 N N . PRO A 1 119 ? 12.607 -5.859 2.596 1.00 90.62 119 PRO A N 1
ATOM 925 C CA . PRO A 1 119 ? 11.318 -5.726 3.260 1.00 90.62 119 PRO A CA 1
ATOM 926 C C . PRO A 1 119 ? 10.337 -4.873 2.445 1.00 90.62 119 PRO A C 1
ATOM 928 O O . PRO A 1 119 ? 10.626 -3.712 2.143 1.00 90.62 119 PRO A O 1
ATOM 931 N N . PRO A 1 120 ? 9.120 -5.378 2.160 1.00 93.38 120 PRO A N 1
ATOM 932 C CA . PRO A 1 120 ? 8.111 -4.585 1.476 1.00 93.38 120 PRO A CA 1
ATOM 933 C C . PRO A 1 120 ? 7.744 -3.322 2.259 1.00 93.38 120 PRO A C 1
ATOM 935 O O . PRO A 1 120 ? 7.336 -3.394 3.421 1.00 93.38 120 PRO A O 1
ATOM 938 N N . LEU A 1 121 ? 7.829 -2.166 1.596 1.00 94.94 121 LEU A N 1
ATOM 939 C CA . LEU A 1 121 ? 7.450 -0.879 2.176 1.00 94.94 121 LEU A CA 1
ATOM 940 C C . LEU A 1 121 ? 5.955 -0.594 1.973 1.00 94.94 121 LEU A C 1
ATOM 942 O O . LEU A 1 121 ? 5.492 -0.259 0.877 1.00 94.94 121 LEU A O 1
ATOM 946 N N . LEU A 1 122 ? 5.204 -0.693 3.062 1.00 95.12 122 LEU A N 1
ATOM 947 C CA . LEU A 1 122 ? 3.801 -0.320 3.173 1.00 95.12 122 LEU A CA 1
ATOM 948 C C . LEU A 1 122 ? 3.663 1.165 3.514 1.00 95.12 122 LEU A C 1
ATOM 950 O O . LEU A 1 122 ? 4.427 1.703 4.304 1.00 95.12 122 LEU A O 1
ATOM 954 N N . ARG A 1 123 ? 2.670 1.845 2.946 1.00 94.56 123 ARG A N 1
ATOM 955 C CA . ARG A 1 123 ? 2.486 3.298 3.075 1.00 94.56 123 ARG A CA 1
ATOM 956 C C . ARG A 1 123 ? 1.081 3.635 3.560 1.00 94.56 123 ARG A C 1
ATOM 958 O O . ARG A 1 123 ? 0.118 2.972 3.179 1.00 94.56 123 ARG A O 1
ATOM 965 N N . GLU A 1 124 ? 0.939 4.673 4.374 1.00 94.38 124 GLU A N 1
ATOM 966 C CA . GLU A 1 124 ? -0.364 5.318 4.610 1.00 94.38 124 GLU A CA 1
ATOM 967 C C . GLU A 1 124 ? -0.817 6.099 3.360 1.00 94.38 124 GLU A C 1
ATOM 969 O O . GLU A 1 124 ? -0.023 6.292 2.434 1.00 94.38 124 GLU A O 1
ATOM 974 N N . ALA A 1 125 ? -2.084 6.534 3.279 1.00 93.25 125 ALA A N 1
ATOM 975 C CA . ALA A 1 125 ? -2.594 7.132 2.042 1.00 93.25 125 ALA A CA 1
ATOM 976 C C . ALA A 1 125 ? -1.810 8.371 1.595 1.00 93.25 125 ALA A C 1
ATOM 978 O O . ALA A 1 125 ? -1.528 8.510 0.409 1.00 93.25 125 ALA A O 1
ATOM 979 N N . GLY A 1 126 ? -1.421 9.255 2.514 1.00 92.12 126 GLY A N 1
ATOM 980 C CA . GLY A 1 126 ? -0.623 10.438 2.190 1.00 92.12 126 GLY A CA 1
ATOM 981 C C . GLY A 1 126 ? 0.778 10.091 1.691 1.00 92.12 126 GLY A C 1
ATOM 982 O O . GLY A 1 126 ? 1.241 10.689 0.723 1.00 92.12 126 GLY A O 1
ATOM 983 N N . ALA A 1 127 ? 1.425 9.078 2.272 1.00 91.94 127 ALA A N 1
ATOM 984 C CA . ALA A 1 127 ? 2.707 8.572 1.776 1.00 91.94 127 ALA A CA 1
ATOM 985 C C . ALA A 1 127 ? 2.570 7.926 0.393 1.00 91.94 127 ALA A C 1
ATOM 987 O O . ALA A 1 127 ? 3.417 8.129 -0.472 1.00 91.94 127 ALA A O 1
ATOM 988 N N . ALA A 1 128 ? 1.493 7.177 0.162 1.00 93.31 128 ALA A N 1
ATOM 989 C CA . ALA A 1 128 ? 1.207 6.584 -1.138 1.00 93.31 128 ALA A CA 1
ATOM 990 C C . ALA A 1 128 ? 0.878 7.648 -2.198 1.00 93.31 128 ALA A C 1
ATOM 992 O O . ALA A 1 128 ? 1.301 7.506 -3.339 1.00 93.31 128 ALA A O 1
ATOM 993 N N . LEU A 1 129 ? 0.177 8.728 -1.836 1.00 93.12 129 LEU A N 1
ATOM 994 C CA . LEU A 1 129 ? -0.067 9.865 -2.727 1.00 93.12 129 LEU A CA 1
ATOM 995 C C . LEU A 1 129 ? 1.230 10.580 -3.109 1.00 93.12 129 LEU A C 1
ATOM 997 O O . LEU A 1 129 ? 1.414 10.868 -4.287 1.00 93.12 129 LEU A O 1
ATOM 1001 N N . ARG A 1 130 ? 2.117 10.838 -2.137 1.00 91.38 130 ARG A N 1
ATOM 1002 C CA . ARG A 1 130 ? 3.446 11.421 -2.390 1.00 91.38 130 ARG A CA 1
ATOM 1003 C C . ARG A 1 130 ? 4.257 10.517 -3.321 1.00 91.38 130 ARG A C 1
ATOM 1005 O O . ARG A 1 130 ? 4.663 10.958 -4.383 1.00 91.38 130 ARG A O 1
ATOM 1012 N N . TRP A 1 131 ? 4.338 9.223 -3.004 1.00 92.25 131 TRP A N 1
ATOM 1013 C CA . TRP A 1 131 ? 5.001 8.237 -3.861 1.00 92.25 131 TRP A CA 1
ATOM 1014 C C . TRP A 1 131 ? 4.438 8.224 -5.290 1.00 92.25 131 TRP A C 1
ATOM 1016 O O . TRP A 1 131 ? 5.204 8.253 -6.240 1.00 92.25 131 TRP A O 1
ATOM 1026 N N . LEU A 1 132 ? 3.111 8.245 -5.461 1.00 93.00 132 LEU A N 1
ATOM 1027 C CA . LEU A 1 132 ? 2.472 8.309 -6.782 1.00 93.00 132 LEU A CA 1
ATOM 1028 C C . LEU A 1 132 ? 2.707 9.627 -7.534 1.00 93.00 132 LEU A C 1
ATOM 1030 O O . LEU A 1 132 ? 2.447 9.661 -8.737 1.00 93.00 132 LEU A O 1
ATOM 1034 N N . ALA A 1 133 ? 3.068 10.708 -6.844 1.00 91.62 133 ALA A N 1
ATOM 1035 C CA . ALA A 1 133 ? 3.416 11.990 -7.454 1.00 91.62 133 ALA A CA 1
ATOM 1036 C C . ALA A 1 133 ? 4.887 12.029 -7.897 1.00 91.62 133 ALA A C 1
ATOM 1038 O O . ALA A 1 133 ? 5.199 12.727 -8.854 1.00 91.62 133 ALA A O 1
ATOM 1039 N N . ASP A 1 134 ? 5.750 11.250 -7.240 1.00 91.94 134 ASP A N 1
ATOM 1040 C CA . ASP A 1 134 ? 7.177 11.131 -7.564 1.00 91.94 134 ASP A CA 1
ATOM 1041 C C . ASP A 1 134 ? 7.459 10.124 -8.698 1.00 91.94 134 ASP A C 1
ATOM 1043 O O . ASP A 1 134 ? 8.590 10.018 -9.173 1.00 91.94 134 ASP A O 1
ATOM 1047 N N . LEU A 1 135 ? 6.453 9.349 -9.122 1.00 91.62 135 LEU A N 1
ATOM 1048 C CA . LEU A 1 135 ? 6.585 8.402 -10.229 1.00 91.62 135 LEU A CA 1
ATOM 1049 C C . LEU A 1 135 ? 6.615 9.108 -11.583 1.00 91.62 135 LEU A C 1
ATOM 1051 O O . LEU A 1 135 ? 5.915 10.092 -11.808 1.00 91.62 135 LEU A O 1
ATOM 1055 N N . ASP A 1 136 ? 7.362 8.510 -12.507 1.00 87.00 136 ASP A N 1
ATOM 1056 C CA . ASP A 1 136 ? 7.412 8.935 -13.900 1.00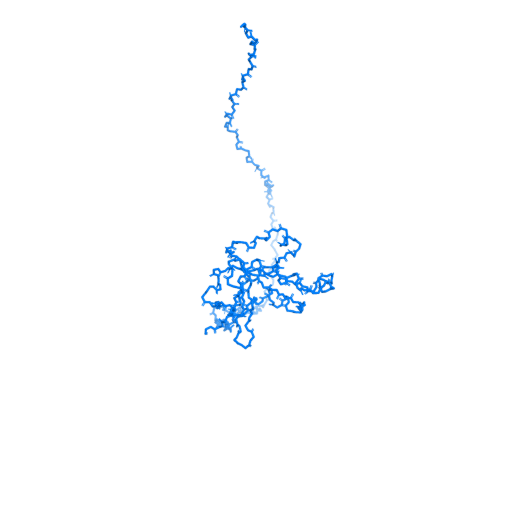 87.00 136 ASP A CA 1
ATOM 1057 C C . ASP A 1 136 ? 6.018 8.872 -14.561 1.00 87.00 136 ASP A C 1
ATOM 1059 O O . ASP A 1 136 ? 5.273 7.894 -14.404 1.00 87.00 136 ASP A O 1
ATOM 1063 N N . GLU A 1 137 ? 5.654 9.927 -15.293 1.00 88.00 137 GLU A N 1
ATOM 1064 C CA . GLU A 1 137 ? 4.357 10.024 -15.967 1.00 88.00 137 GLU A CA 1
ATOM 1065 C C . GLU A 1 137 ? 4.177 8.953 -17.051 1.00 88.00 137 GLU A C 1
ATOM 1067 O O . GLU A 1 137 ? 3.056 8.476 -17.245 1.00 88.00 137 GLU A O 1
ATOM 1072 N N . GLU A 1 138 ? 5.254 8.521 -17.713 1.00 87.44 138 GLU A N 1
ATOM 1073 C CA . GLU A 1 138 ? 5.232 7.456 -18.717 1.00 87.44 138 GLU A CA 1
ATOM 1074 C C . GLU A 1 138 ? 4.849 6.121 -18.070 1.00 87.44 138 GLU A C 1
ATOM 1076 O O . GLU A 1 138 ? 3.930 5.450 -18.540 1.00 87.44 138 GLU A O 1
ATOM 1081 N N . LEU A 1 139 ? 5.430 5.785 -16.912 1.00 85.62 139 LEU A N 1
ATOM 1082 C CA . LEU A 1 139 ? 5.074 4.566 -16.170 1.00 85.62 139 LEU A CA 1
ATOM 1083 C C . LEU A 1 139 ? 3.593 4.539 -15.768 1.00 85.62 139 LEU A C 1
ATOM 1085 O O . LEU A 1 139 ? 2.951 3.480 -15.776 1.00 85.62 139 LEU A O 1
ATOM 1089 N N . LEU A 1 140 ? 3.048 5.701 -15.401 1.00 85.81 140 LEU A N 1
ATOM 1090 C CA . LEU A 1 140 ? 1.634 5.861 -15.072 1.00 85.81 140 LEU A CA 1
ATOM 1091 C C . LEU A 1 140 ? 0.746 5.738 -16.320 1.00 85.81 140 LEU A C 1
ATOM 1093 O O . LEU A 1 140 ? -0.295 5.080 -16.252 1.00 85.81 140 LEU A O 1
ATOM 1097 N N . ALA A 1 141 ? 1.147 6.334 -17.446 1.00 85.56 141 ALA A N 1
ATOM 1098 C CA . ALA A 1 141 ? 0.411 6.295 -18.711 1.00 85.56 141 ALA A CA 1
ATOM 1099 C C . ALA A 1 141 ? 0.378 4.888 -19.328 1.00 85.56 141 ALA A C 1
ATOM 1101 O O . ALA A 1 141 ? -0.647 4.466 -19.864 1.00 85.56 141 ALA A O 1
ATOM 1102 N N . GLU A 1 142 ? 1.469 4.136 -19.195 1.00 87.75 142 GLU A N 1
ATOM 1103 C CA . GLU A 1 142 ? 1.584 2.745 -19.640 1.00 87.75 142 GLU A CA 1
ATOM 1104 C C . GLU A 1 142 ? 0.842 1.752 -18.729 1.00 87.75 142 GLU A C 1
ATOM 1106 O O . GLU A 1 142 ? 0.759 0.564 -19.043 1.00 87.75 142 GLU A O 1
ATOM 1111 N N . GLY A 1 143 ? 0.316 2.205 -17.584 1.00 84.94 143 GLY A N 1
ATOM 1112 C CA . GLY A 1 143 ? -0.400 1.346 -16.639 1.00 84.94 143 GLY A CA 1
ATOM 1113 C C . GLY A 1 143 ? 0.489 0.301 -15.959 1.00 84.94 143 GLY A C 1
ATOM 1114 O O . GLY A 1 143 ? -0.014 -0.720 -15.494 1.00 84.94 143 GLY A O 1
ATOM 1115 N N . ARG A 1 144 ? 1.805 0.540 -15.891 1.00 88.38 144 ARG A N 1
ATOM 1116 C CA . ARG A 1 144 ? 2.767 -0.365 -15.231 1.00 88.38 144 ARG A CA 1
ATOM 1117 C C . ARG A 1 144 ? 2.725 -0.262 -13.708 1.00 88.38 144 ARG A C 1
ATOM 1119 O O . ARG A 1 144 ? 3.200 -1.150 -13.008 1.00 88.38 144 ARG A O 1
ATOM 1126 N N . VAL A 1 145 ? 2.140 0.817 -13.196 1.00 92.94 145 VAL A N 1
ATOM 1127 C CA . VAL A 1 145 ? 2.000 1.074 -11.765 1.00 92.94 145 VAL A CA 1
ATOM 1128 C C . VAL A 1 145 ? 0.713 0.446 -11.243 1.00 92.94 145 VAL A C 1
ATOM 1130 O O . VAL A 1 145 ? -0.388 0.811 -11.657 1.00 92.94 145 VAL A O 1
ATOM 1133 N N . VAL A 1 146 ? 0.842 -0.446 -10.266 1.00 93.94 146 VAL A N 1
ATOM 1134 C CA . VAL A 1 146 ? -0.286 -1.044 -9.548 1.00 93.94 146 VAL A CA 1
ATOM 1135 C C . VAL A 1 146 ? -0.196 -0.678 -8.076 1.00 93.94 146 VAL A C 1
ATOM 1137 O O . VAL A 1 146 ? 0.845 -0.828 -7.437 1.00 93.94 146 VAL A O 1
ATOM 1140 N N . LEU A 1 147 ? -1.313 -0.208 -7.524 1.00 95.44 147 LEU A N 1
ATOM 1141 C CA . LEU A 1 147 ? -1.450 0.033 -6.095 1.00 95.44 147 LEU A CA 1
ATOM 1142 C C . LEU A 1 147 ? -2.332 -1.046 -5.484 1.00 95.44 147 LEU A C 1
ATOM 1144 O O . LEU A 1 147 ? -3.469 -1.258 -5.908 1.00 95.44 147 LEU A O 1
ATOM 1148 N N . PHE A 1 148 ? -1.829 -1.686 -4.444 1.00 96.19 148 PHE A N 1
ATOM 1149 C CA . PHE A 1 148 ? -2.586 -2.604 -3.617 1.00 96.19 148 PHE A CA 1
ATOM 1150 C C . PHE A 1 148 ? -2.921 -1.965 -2.280 1.00 96.19 148 PHE A C 1
ATOM 1152 O O . PHE A 1 148 ? -2.192 -1.111 -1.783 1.00 96.19 148 PHE A O 1
ATOM 1159 N N . ARG A 1 149 ? -4.005 -2.431 -1.664 1.00 95.25 149 ARG A N 1
ATOM 1160 C CA . ARG A 1 149 ? -4.332 -2.162 -0.265 1.00 95.25 149 ARG A CA 1
ATOM 1161 C C . ARG A 1 149 ? -4.412 -3.456 0.529 1.00 95.25 149 ARG A C 1
ATOM 1163 O O . ARG A 1 149 ? -4.891 -4.471 0.023 1.00 95.25 149 ARG A O 1
ATOM 1170 N N . LEU A 1 150 ? -4.055 -3.375 1.803 1.00 94.69 150 LEU A N 1
ATOM 1171 C CA . LEU A 1 150 ? -4.306 -4.416 2.795 1.00 94.69 150 LEU A CA 1
ATOM 1172 C C . LEU A 1 150 ? -4.757 -3.819 4.127 1.00 94.69 150 LEU A C 1
ATOM 1174 O O . LEU A 1 150 ? -4.534 -2.644 4.426 1.00 94.69 150 LEU A O 1
ATOM 1178 N N . ARG A 1 151 ? -5.427 -4.630 4.945 1.00 94.00 151 ARG A N 1
ATOM 1179 C CA . ARG A 1 151 ? -5.895 -4.194 6.264 1.00 94.00 151 ARG A CA 1
ATOM 1180 C C . ARG A 1 151 ? -4.712 -4.070 7.216 1.00 94.00 151 ARG A C 1
ATOM 1182 O O . ARG A 1 151 ? -4.072 -5.069 7.531 1.00 94.00 151 ARG A O 1
ATOM 1189 N N . ARG A 1 152 ? -4.520 -2.879 7.791 1.00 93.00 152 ARG A N 1
ATOM 1190 C CA . ARG A 1 152 ? -3.464 -2.600 8.778 1.00 93.00 152 ARG A CA 1
ATOM 1191 C C . ARG A 1 152 ? -3.453 -3.596 9.941 1.00 93.00 152 ARG A C 1
ATOM 1193 O O . ARG A 1 152 ? -2.396 -4.007 10.397 1.00 93.00 152 ARG A O 1
ATOM 1200 N N . LYS A 1 153 ? -4.635 -4.015 10.406 1.00 92.25 153 LYS A N 1
ATOM 1201 C CA . LYS A 1 153 ? -4.776 -4.973 11.515 1.00 92.25 153 LYS A CA 1
ATOM 1202 C C . LYS A 1 153 ? -4.140 -6.342 11.241 1.00 92.25 153 LYS A C 1
ATOM 1204 O O . LYS A 1 153 ? -3.799 -7.008 12.206 1.00 92.25 153 LYS A O 1
ATOM 1209 N N . LEU A 1 154 ? -4.004 -6.757 9.978 1.00 91.12 154 LEU A N 1
ATOM 1210 C CA . LEU A 1 154 ? -3.462 -8.076 9.624 1.00 91.12 154 LEU A CA 1
ATOM 1211 C C . LEU A 1 154 ? -1.939 -8.136 9.734 1.00 91.12 154 LEU A C 1
ATOM 1213 O O . LEU A 1 154 ? -1.395 -9.188 10.027 1.00 91.12 154 LEU A O 1
ATOM 1217 N N . VAL A 1 155 ? -1.271 -7.006 9.519 1.00 91.06 155 VAL A N 1
ATOM 1218 C CA . VAL A 1 155 ? 0.195 -6.904 9.469 1.00 91.06 155 VAL A CA 1
ATOM 1219 C C . VAL A 1 155 ? 0.784 -6.182 10.677 1.00 91.06 155 VAL A C 1
ATOM 1221 O O . VAL A 1 155 ? 1.987 -5.981 10.744 1.00 91.06 155 VAL A O 1
ATOM 1224 N N . ARG A 1 156 ? -0.050 -5.764 11.637 1.00 90.38 156 ARG A N 1
ATOM 1225 C CA . ARG A 1 156 ? 0.363 -4.941 12.787 1.00 90.38 156 ARG A CA 1
ATOM 1226 C C . ARG A 1 156 ? 1.506 -5.556 13.581 1.00 90.38 156 ARG A C 1
ATOM 1228 O O . ARG A 1 156 ? 2.364 -4.827 14.055 1.00 90.38 156 ARG A O 1
ATOM 1235 N N . ASP A 1 157 ? 1.492 -6.868 13.734 1.00 88.50 157 ASP A N 1
ATOM 1236 C CA . ASP A 1 157 ? 2.463 -7.532 14.591 1.00 88.50 157 ASP A CA 1
ATOM 1237 C C . ASP A 1 157 ? 3.804 -7.733 13.863 1.00 88.50 157 ASP A C 1
ATOM 12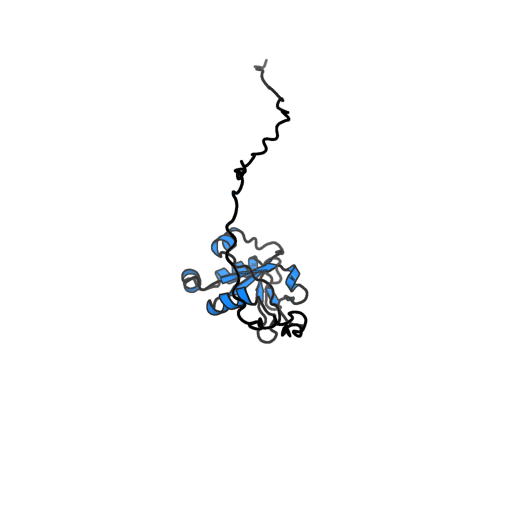39 O O . ASP A 1 157 ? 4.810 -7.952 14.509 1.00 88.50 157 ASP A O 1
ATOM 1243 N N . VAL A 1 158 ? 3.843 -7.591 12.535 1.00 90.12 158 VAL A N 1
ATOM 1244 C CA . VAL A 1 158 ? 5.033 -7.798 11.687 1.00 90.12 158 VAL A CA 1
ATOM 1245 C C . VAL A 1 158 ? 5.463 -6.524 10.947 1.00 90.12 158 VAL A C 1
ATOM 1247 O O . VAL A 1 158 ? 6.222 -6.584 9.982 1.00 90.12 158 VAL A O 1
ATOM 1250 N N . MET A 1 159 ? 4.930 -5.366 11.349 1.00 91.38 159 MET A N 1
ATOM 1251 C CA . MET A 1 159 ? 5.300 -4.078 10.769 1.00 91.38 159 MET A CA 1
ATOM 1252 C C . MET A 1 159 ? 6.265 -3.329 11.679 1.00 91.38 159 MET A C 1
ATOM 1254 O O . MET A 1 159 ? 6.039 -3.219 12.884 1.00 91.38 159 MET A O 1
ATOM 1258 N N . GLU A 1 160 ? 7.277 -2.729 11.075 1.00 92.00 160 GLU A N 1
ATOM 1259 C CA . GLU A 1 160 ? 8.186 -1.792 11.728 1.00 92.00 160 GLU A CA 1
ATOM 1260 C C . GLU A 1 160 ? 8.061 -0.427 11.055 1.00 92.00 160 GLU A C 1
ATOM 1262 O O . GLU A 1 160 ? 7.805 -0.345 9.856 1.00 92.00 160 GLU A O 1
ATOM 1267 N N . LEU A 1 161 ? 8.154 0.660 11.822 1.00 91.50 161 LEU A N 1
ATOM 1268 C CA . LEU A 1 161 ? 8.088 2.008 11.255 1.00 91.50 161 LEU A CA 1
ATOM 1269 C C . LEU A 1 161 ? 9.354 2.272 10.435 1.00 91.50 161 LEU A C 1
ATOM 1271 O O . LEU A 1 161 ? 10.450 1.989 10.909 1.00 91.50 161 LEU A O 1
ATOM 1275 N N . ASP A 1 162 ? 9.191 2.844 9.245 1.00 91.06 162 ASP A N 1
ATOM 1276 C CA . ASP A 1 162 ? 10.312 3.311 8.432 1.00 91.06 162 ASP A CA 1
ATOM 1277 C C . ASP A 1 162 ? 11.069 4.439 9.170 1.00 91.06 162 ASP A C 1
ATOM 1279 O O . ASP A 1 162 ? 10.468 5.491 9.420 1.00 91.06 162 ASP A O 1
ATOM 1283 N N . PRO A 1 163 ? 12.345 4.235 9.561 1.00 86.62 163 PRO A N 1
ATOM 1284 C CA . PRO A 1 163 ? 13.113 5.228 10.308 1.00 86.62 163 PRO A CA 1
ATOM 1285 C C . PRO A 1 163 ? 13.495 6.450 9.464 1.00 86.62 163 PRO A C 1
ATOM 1287 O O . PRO A 1 163 ? 13.662 7.533 10.026 1.00 86.62 163 PRO A O 1
ATOM 1290 N N . ASP A 1 164 ? 13.610 6.289 8.144 1.00 85.88 164 ASP A N 1
ATOM 1291 C CA . ASP A 1 164 ? 13.977 7.357 7.206 1.00 85.88 164 ASP A CA 1
ATOM 1292 C C . ASP A 1 164 ? 12.737 8.085 6.652 1.00 85.88 164 ASP A C 1
ATOM 1294 O O . ASP A 1 164 ? 12.832 9.146 6.027 1.00 85.88 164 ASP A O 1
ATOM 1298 N N . GLY A 1 165 ? 11.554 7.518 6.894 1.00 80.44 165 GLY A N 1
ATOM 1299 C CA . GLY A 1 165 ? 10.272 8.018 6.425 1.00 80.44 165 GLY A CA 1
ATOM 1300 C C . GLY A 1 165 ? 9.705 9.185 7.239 1.00 80.44 165 GLY A C 1
ATOM 1301 O O . GLY A 1 165 ? 10.200 9.601 8.287 1.00 80.44 165 GLY A O 1
ATOM 1302 N N . SER A 1 166 ? 8.581 9.729 6.762 1.00 80.19 166 SER A N 1
ATOM 1303 C CA . SER A 1 166 ? 7.875 10.783 7.493 1.00 80.19 166 SER A CA 1
ATOM 1304 C C . SER A 1 166 ? 7.262 10.247 8.790 1.00 80.19 166 SER A C 1
ATOM 1306 O O . SER A 1 166 ? 6.596 9.212 8.813 1.00 80.19 166 SER A O 1
ATOM 1308 N N . SER A 1 167 ? 7.423 11.010 9.873 1.00 80.62 167 SER A N 1
ATOM 1309 C CA . SER A 1 167 ? 6.762 10.747 11.157 1.00 80.62 167 SER A CA 1
ATOM 1310 C C . SER A 1 167 ? 5.327 11.299 11.230 1.00 80.62 167 SER A C 1
ATOM 1312 O O . SER A 1 167 ? 4.598 10.996 12.188 1.00 80.62 167 SER A O 1
ATOM 1314 N N . GLU A 1 168 ? 4.901 12.090 10.237 1.00 82.56 168 GLU A N 1
ATOM 1315 C CA . GLU A 1 168 ? 3.581 12.730 10.201 1.00 82.56 168 GLU A CA 1
ATOM 1316 C C . GLU A 1 168 ? 2.457 11.690 10.044 1.00 82.56 168 GLU A C 1
ATOM 1318 O O . GLU A 1 168 ? 2.550 10.814 9.182 1.00 82.56 168 GLU A O 1
ATOM 1323 N N . PRO A 1 169 ? 1.373 11.762 10.840 1.00 75.56 169 PRO A N 1
ATOM 1324 C CA . PRO A 1 169 ? 0.223 10.877 10.674 1.00 75.56 169 PRO A CA 1
ATOM 1325 C C . PRO A 1 169 ? -0.381 10.986 9.270 1.00 75.56 169 PRO A C 1
ATOM 1327 O O . PRO A 1 169 ? -0.612 12.087 8.779 1.00 75.56 169 PRO A O 1
ATOM 1330 N N . GLY A 1 170 ? -0.665 9.845 8.647 1.00 79.94 170 GLY A N 1
ATOM 1331 C CA . GLY A 1 170 ? -1.162 9.748 7.276 1.00 79.94 170 GLY A CA 1
ATOM 1332 C C . GLY A 1 170 ? -0.054 9.764 6.217 1.00 79.94 170 GLY A C 1
ATOM 1333 O O . GLY A 1 170 ? -0.322 9.434 5.062 1.00 79.94 170 GLY A O 1
ATOM 1334 N N . ALA A 1 171 ? 1.194 10.060 6.592 1.00 85.50 171 ALA A N 1
ATOM 1335 C CA . ALA A 1 171 ? 2.357 10.036 5.708 1.00 85.50 171 ALA A CA 1
ATOM 1336 C C . ALA A 1 171 ? 3.428 9.016 6.133 1.00 85.50 171 ALA A C 1
ATOM 1338 O O . ALA A 1 171 ? 4.556 9.078 5.644 1.00 85.50 171 ALA A O 1
ATOM 1339 N N . ARG A 1 172 ? 3.094 8.060 7.008 1.00 91.31 172 ARG A N 1
ATOM 1340 C CA . ARG A 1 172 ? 4.067 7.075 7.502 1.00 91.31 172 ARG A CA 1
ATOM 1341 C C . ARG A 1 172 ? 4.303 5.937 6.516 1.00 91.31 172 ARG A C 1
ATOM 1343 O O . ARG A 1 172 ? 3.383 5.489 5.822 1.00 91.31 172 ARG A O 1
ATOM 1350 N N . GLY A 1 173 ? 5.542 5.454 6.518 1.00 92.25 173 GLY A N 1
ATOM 1351 C CA . GLY A 1 173 ? 5.966 4.200 5.906 1.00 92.25 173 GLY A CA 1
ATOM 1352 C C . GLY A 1 173 ? 6.163 3.112 6.961 1.00 92.25 173 GLY A C 1
ATOM 1353 O O . GLY A 1 173 ? 6.497 3.404 8.109 1.00 92.25 173 GLY A O 1
ATOM 1354 N N . TYR A 1 174 ? 5.940 1.860 6.579 1.00 93.94 174 TYR A N 1
ATOM 1355 C CA . TYR A 1 174 ? 6.125 0.689 7.424 1.00 93.94 174 TYR A CA 1
ATOM 1356 C C . TYR A 1 174 ? 6.796 -0.436 6.640 1.00 93.94 174 TYR A C 1
ATOM 1358 O O . TYR A 1 174 ? 6.287 -0.839 5.595 1.00 93.94 174 TYR A O 1
ATOM 1366 N N . PHE A 1 175 ? 7.884 -0.988 7.158 1.00 94.38 175 PHE A N 1
ATOM 1367 C CA . PHE A 1 175 ? 8.507 -2.186 6.612 1.00 94.38 175 PHE A CA 1
ATOM 1368 C C . PHE A 1 175 ? 7.801 -3.435 7.116 1.00 94.38 175 PHE A C 1
ATOM 1370 O O . PHE A 1 175 ? 7.518 -3.571 8.307 1.00 94.38 175 PHE A O 1
ATOM 1377 N N . LEU A 1 176 ? 7.509 -4.353 6.200 1.00 92.50 176 LEU A N 1
ATOM 1378 C CA . LEU A 1 176 ? 6.937 -5.648 6.529 1.00 92.50 176 LEU A CA 1
ATOM 1379 C C . LEU A 1 176 ? 8.060 -6.660 6.790 1.00 92.50 176 LEU A C 1
ATOM 1381 O O . LEU A 1 176 ? 8.558 -7.298 5.862 1.00 92.50 176 LEU A O 1
ATOM 1385 N N . MET A 1 177 ? 8.451 -6.809 8.054 1.00 87.38 177 MET A N 1
ATOM 1386 C CA . MET A 1 177 ? 9.583 -7.643 8.458 1.00 87.38 177 MET A CA 1
ATOM 1387 C C . MET A 1 177 ? 9.109 -8.976 9.034 1.00 87.38 177 MET A C 1
ATOM 1389 O O . MET A 1 177 ? 8.132 -9.059 9.778 1.00 87.38 177 MET A O 1
ATOM 1393 N N . LYS A 1 178 ? 9.803 -10.059 8.681 1.00 76.38 178 LYS A N 1
ATOM 1394 C CA . LYS A 1 178 ? 9.539 -11.377 9.261 1.00 76.38 178 LYS A CA 1
ATOM 1395 C C . LYS A 1 178 ? 10.235 -11.463 10.622 1.00 76.38 178 LYS A C 1
ATOM 1397 O O . LYS A 1 178 ? 11.453 -11.287 10.664 1.00 76.38 178 LYS A O 1
ATOM 1402 N N . MET A 1 179 ? 9.474 -11.736 11.690 1.00 59.16 179 MET A N 1
ATOM 1403 C CA . MET A 1 179 ? 10.039 -12.105 12.999 1.00 59.16 179 MET A CA 1
ATOM 1404 C C . MET A 1 179 ? 10.842 -13.403 12.914 1.00 59.16 179 MET A C 1
ATOM 1406 O O . MET A 1 179 ? 10.369 -14.342 12.227 1.00 59.16 179 MET A O 1
#

Sequence (179 aa):
MRPLRRCGTRPRLMGRCRLKQEQLPLPFPEQPPTPARPRVQKPVTAEAASPAEPDLFSAPPPRTLSRPVGFPLSPVSLHQFRQTATPATVDTWLYYGVTDPSLTGRLLEDGLLPDRADPPLLREAGAALRWLADLDEELLAEGRVVLFRLRRKLVRDVMELDPDGSSEPGARGYFLMKM

Foldseek 3Di:
DDDDDDDDDDDDDDDPDDDDDDDDDDDDDDDDDDDDDDDDDDDDDDDDDDPPDPDPVPDDDPPPPPQPAAAAKDWDDPVVLLVPADQQAADQKWKFKFLAQVCVVVCNVRNHDADPVDFGKIWFSNQVNVVVVPDDPVSVVVVSMIMIMGGCVVQVVQWDWDPVWDPHRSNTIITRHDD

Organism: NCBI:txid104097

Solvent-accessible surface area (backbone atoms only — not comparable to full-atom values): 11592 Å² total; per-residue (Å²): 136,87,85,87,86,81,85,88,80,90,86,74,93,84,83,92,79,80,85,78,90,78,79,82,80,79,83,75,83,82,83,82,84,87,83,86,85,82,91,77,80,85,80,94,75,78,93,71,81,71,79,75,75,78,61,80,83,76,55,74,78,79,83,72,76,81,66,84,80,28,49,70,57,41,83,48,60,65,71,61,45,72,77,67,58,58,41,79,44,81,57,68,45,30,33,39,77,40,68,57,61,81,52,54,61,52,33,66,76,47,20,55,64,59,27,78,92,68,44,47,63,32,19,17,49,28,31,45,51,51,53,65,67,74,49,61,66,64,48,57,74,71,61,33,55,47,40,28,37,32,58,40,82,80,45,56,90,37,48,42,74,40,86,90,44,49,87,51,64,9,30,30,34,27,30,28,40,60,130

Mean predicted aligned error: 17.59 Å

Radius of gyration: 33.77 Å; Cα contacts (8 Å, |Δi|>4): 207; chains: 1; bounding box: 70×114×36 Å

Secondary structure (DSSP, 8-state):
-----------------------------PPPPP---------------PPPPP-TTTSPPP-------PBP-EEE-HHHHHHH--TTS--SEEEEEE--HHHHHHHHHH-BPP-SSS--EEE-HHHHHHHHHHS-HHHHHTT--EEEEEEHHHHGGGEEE-SSS--STTS-EEEE---